Protein AF-0000000066239755 (afdb_homodimer)

Sequence (218 aa):
MAYRALMVLRMDPADAEHVAAAFAEHDTTELPLEIGVRRRVLFRFHDLYMHLIEADDDIMERLYQARSHPLFQEVNERVGQYLTPYAQDWEELKDSKAEVFYSWTAPDSMAYRALMVLRMDPADAEHVAAAFAEHDTTELPLEIGVRRRVLFRFHDLYMHLIEADDDIMERLYQARSHPLFQEVNERVGQYLTPYAQDWEELKDSKAEVFYSWTAPDS

Structure (mmCIF, N/CA/C/O backbone):
data_AF-0000000066239755-model_v1
#
loop_
_entity.id
_entity.type
_entity.pdbx_description
1 polymer 'Tetracenomycin F2 cyclase'
#
loop_
_atom_site.group_PDB
_atom_site.id
_atom_site.type_symbol
_atom_site.label_atom_id
_atom_site.label_alt_id
_atom_site.label_comp_id
_atom_site.label_asym_id
_atom_site.label_entity_id
_atom_site.label_seq_id
_atom_site.pdbx_PDB_ins_code
_atom_site.Cartn_x
_atom_site.Cartn_y
_atom_site.Cartn_z
_atom_site.occupancy
_atom_site.B_iso_or_equiv
_atom_site.auth_seq_id
_atom_site.auth_comp_id
_atom_site.auth_asym_id
_atom_site.auth_atom_id
_atom_site.pdbx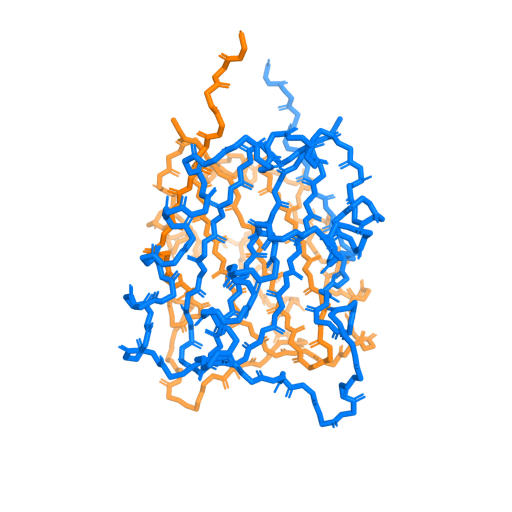_PDB_model_num
ATOM 1 N N . MET A 1 1 ? 14.453 5.805 -10.117 1 60.69 1 MET A N 1
ATOM 2 C CA . MET A 1 1 ? 13.375 5.91 -9.133 1 60.69 1 MET A CA 1
ATOM 3 C C . MET A 1 1 ? 12.602 4.605 -9.031 1 60.69 1 MET A C 1
ATOM 5 O O . MET A 1 1 ? 12.406 3.912 -10.031 1 60.69 1 MET A O 1
ATOM 9 N N . ALA A 1 2 ? 12.406 4.043 -7.766 1 85.44 2 ALA A N 1
ATOM 10 C CA . ALA A 1 2 ? 11.773 2.736 -7.578 1 85.44 2 ALA A CA 1
ATOM 11 C C . ALA A 1 2 ? 10.281 2.797 -7.891 1 85.44 2 ALA A C 1
ATOM 13 O O . ALA A 1 2 ? 9.633 3.811 -7.633 1 85.44 2 ALA A O 1
ATOM 14 N N . TYR A 1 3 ? 9.844 1.99 -8.734 1 95 3 TYR A N 1
ATOM 15 C CA . TYR A 1 3 ? 8.445 1.801 -9.094 1 95 3 TYR A CA 1
ATOM 16 C C . TYR A 1 3 ? 7.68 1.105 -7.977 1 95 3 TYR A C 1
ATOM 18 O O . TYR A 1 3 ? 8.195 0.179 -7.344 1 95 3 TYR A O 1
ATOM 26 N N . ARG A 1 4 ? 6.5 1.702 -7.762 1 96.81 4 ARG A N 1
ATOM 27 C CA . ARG A 1 4 ? 5.602 1.095 -6.789 1 96.81 4 ARG A CA 1
ATOM 28 C C . ARG A 1 4 ? 4.227 0.84 -7.395 1 96.81 4 ARG A C 1
ATOM 30 O O . ARG A 1 4 ? 3.643 1.73 -8.016 1 96.81 4 ARG A O 1
ATOM 37 N N . ALA A 1 5 ? 3.795 -0.382 -7.23 1 98 5 ALA A N 1
ATOM 38 C CA . ALA A 1 5 ? 2.424 -0.747 -7.582 1 98 5 ALA A CA 1
ATOM 39 C C . ALA A 1 5 ? 1.718 -1.415 -6.406 1 98 5 ALA A C 1
ATOM 41 O O . ALA A 1 5 ? 2.338 -2.16 -5.641 1 98 5 ALA A O 1
ATOM 42 N N . LEU A 1 6 ? 0.457 -1.099 -6.301 1 98.62 6 LEU A N 1
ATOM 43 C CA . LEU A 1 6 ? -0.361 -1.67 -5.238 1 98.62 6 LEU A CA 1
ATOM 44 C C . LEU A 1 6 ? -1.604 -2.342 -5.809 1 98.62 6 LEU A C 1
ATOM 46 O O . LEU A 1 6 ? -2.424 -1.691 -6.461 1 98.62 6 LEU A O 1
ATOM 50 N N . MET A 1 7 ? -1.671 -3.641 -5.609 1 98.06 7 MET A N 1
ATOM 51 C CA . MET A 1 7 ? -2.859 -4.398 -5.992 1 98.06 7 MET A CA 1
ATOM 52 C C . MET A 1 7 ? -3.799 -4.578 -4.805 1 98.06 7 MET A C 1
ATOM 54 O O . MET A 1 7 ? -3.354 -4.879 -3.695 1 98.06 7 MET A O 1
ATOM 58 N N . VAL A 1 8 ? -5.082 -4.387 -5.031 1 98.56 8 VAL A N 1
ATOM 59 C CA . VAL A 1 8 ? -6.043 -4.391 -3.932 1 98.56 8 VAL A CA 1
ATOM 60 C C . VAL A 1 8 ? -7.141 -5.414 -4.207 1 98.56 8 VAL A C 1
ATOM 62 O O . VAL A 1 8 ? -7.812 -5.352 -5.238 1 98.56 8 VAL A O 1
ATOM 65 N N . LEU A 1 9 ? -7.312 -6.395 -3.361 1 98.44 9 LEU A N 1
ATOM 66 C CA . LEU A 1 9 ? -8.375 -7.395 -3.377 1 98.44 9 LEU A CA 1
ATOM 67 C C . LEU A 1 9 ? -8.961 -7.586 -1.981 1 98.44 9 LEU A C 1
ATOM 69 O O . LEU A 1 9 ? -8.562 -6.898 -1.037 1 98.44 9 LEU A O 1
ATOM 73 N N . ARG A 1 10 ? -9.969 -8.438 -1.89 1 98.38 10 ARG A N 1
ATOM 74 C CA . ARG A 1 10 ? -10.523 -8.828 -0.599 1 98.38 10 ARG A CA 1
ATOM 75 C C . ARG A 1 10 ? -10 -10.195 -0.17 1 98.38 10 ARG A C 1
ATOM 77 O O . ARG A 1 10 ? -9.695 -11.039 -1.014 1 98.38 10 ARG A O 1
ATOM 84 N N . MET A 1 11 ? -9.945 -10.352 1.092 1 98.56 11 MET A N 1
ATOM 85 C CA . MET A 1 11 ? -9.484 -11.609 1.675 1 98.56 11 MET A CA 1
ATOM 86 C C . MET A 1 11 ? -10.055 -11.797 3.076 1 98.56 11 MET A C 1
ATOM 88 O O . MET A 1 11 ? -10.156 -10.844 3.846 1 98.56 11 MET A O 1
ATOM 92 N N . ASP A 1 12 ? -10.492 -13.039 3.379 1 97.88 12 ASP A N 1
ATOM 93 C CA . ASP A 1 12 ? -10.68 -13.383 4.785 1 97.88 12 ASP A CA 1
ATOM 94 C C . ASP A 1 12 ? -9.352 -13.32 5.547 1 97.88 12 ASP A C 1
ATOM 96 O O . ASP A 1 12 ? -8.391 -14 5.184 1 97.88 12 ASP A O 1
ATOM 100 N N . PRO A 1 13 ? -9.328 -12.484 6.559 1 96.56 13 PRO A N 1
ATOM 101 C CA . PRO A 1 13 ? -8.078 -12.352 7.309 1 96.56 13 PRO A CA 1
ATOM 102 C C . PRO A 1 13 ? -7.523 -13.695 7.777 1 96.56 13 PRO A C 1
ATOM 104 O O . PRO A 1 13 ? -6.309 -13.852 7.91 1 96.56 13 PRO A O 1
ATOM 107 N N . ALA A 1 14 ? -8.289 -14.672 7.945 1 97.06 14 ALA A N 1
ATOM 108 C CA . ALA A 1 14 ? -7.863 -15.984 8.406 1 97.06 14 ALA A CA 1
ATOM 109 C C . ALA A 1 14 ? -7.086 -16.719 7.324 1 97.06 14 ALA A C 1
ATOM 111 O O . ALA A 1 14 ? -6.41 -17.719 7.602 1 97.06 14 ALA A O 1
ATOM 112 N N . ASP A 1 15 ? -7.188 -16.234 6.117 1 97.94 15 ASP A N 1
ATOM 113 C CA . ASP A 1 15 ? -6.559 -16.938 4.992 1 97.94 15 ASP A CA 1
ATOM 114 C C . ASP A 1 15 ? -5.176 -16.359 4.703 1 97.94 15 ASP A C 1
ATOM 116 O O . ASP A 1 15 ? -4.48 -16.828 3.799 1 97.94 15 ASP A O 1
ATOM 120 N N . ALA A 1 16 ? -4.734 -15.375 5.516 1 98.19 16 ALA A N 1
ATOM 121 C CA . ALA A 1 16 ? -3.484 -14.672 5.242 1 98.19 16 ALA A CA 1
ATOM 122 C C . ALA A 1 16 ? -2.307 -15.641 5.203 1 98.19 16 ALA A C 1
ATOM 124 O O . ALA A 1 16 ? -1.41 -15.508 4.367 1 98.19 16 ALA A O 1
ATOM 125 N N . GLU A 1 17 ? -2.387 -16.594 6.047 1 97.5 17 GLU A N 1
ATOM 126 C CA . GLU A 1 17 ? -1.275 -17.531 6.125 1 97.5 17 GLU A CA 1
ATOM 127 C C . GLU A 1 17 ? -1.178 -18.375 4.855 1 97.5 17 GLU A C 1
ATOM 129 O O . GLU A 1 17 ? -0.08 -18.75 4.43 1 97.5 17 GLU A O 1
ATOM 134 N N . HIS A 1 18 ? -2.291 -18.734 4.297 1 97.56 18 HIS A N 1
ATOM 135 C CA . HIS A 1 18 ? -2.309 -19.5 3.061 1 97.56 18 HIS A CA 1
ATOM 136 C C . HIS A 1 18 ? -1.756 -18.688 1.896 1 97.56 18 HIS A C 1
ATOM 138 O O . HIS A 1 18 ? -0.974 -19.203 1.091 1 97.56 18 HIS A O 1
ATOM 144 N N . VAL A 1 19 ? -2.119 -17.453 1.849 1 98.06 19 VAL A N 1
ATOM 145 C CA . VAL A 1 19 ? -1.644 -16.562 0.796 1 98.06 19 VAL A CA 1
ATOM 146 C C . VAL A 1 19 ? -0.142 -16.328 0.95 1 98.06 19 VAL A C 1
ATOM 148 O O . VAL A 1 19 ? 0.61 -16.438 -0.022 1 98.06 19 VAL A O 1
ATOM 151 N N . ALA A 1 20 ? 0.296 -16.125 2.189 1 98.25 20 ALA A N 1
ATOM 152 C CA . ALA A 1 20 ? 1.715 -15.922 2.469 1 98.25 20 ALA A CA 1
ATOM 153 C C . ALA A 1 20 ? 2.539 -17.125 2.021 1 98.25 20 ALA A C 1
ATOM 155 O O . ALA A 1 20 ? 3.594 -16.969 1.403 1 98.25 20 ALA A O 1
ATOM 156 N N . ALA A 1 21 ? 2.021 -18.297 2.291 1 97.5 21 ALA A N 1
ATOM 157 C CA . ALA A 1 21 ? 2.729 -19.531 1.939 1 97.5 21 ALA A CA 1
ATOM 158 C C . ALA A 1 21 ? 2.859 -19.672 0.426 1 97.5 21 ALA A C 1
ATOM 160 O O . ALA A 1 21 ? 3.896 -20.109 -0.075 1 97.5 21 ALA A O 1
ATOM 161 N N . ALA A 1 22 ? 1.816 -19.297 -0.237 1 96.38 22 ALA A N 1
ATOM 162 C CA . ALA A 1 22 ? 1.832 -19.391 -1.694 1 96.38 22 ALA A CA 1
ATOM 163 C C . ALA A 1 22 ? 2.881 -18.453 -2.291 1 96.38 22 ALA A C 1
ATOM 165 O O . ALA A 1 22 ? 3.654 -18.859 -3.164 1 96.38 22 ALA A O 1
ATOM 166 N N . PHE A 1 23 ? 2.959 -17.25 -1.845 1 97.12 23 PHE A N 1
ATOM 167 C CA . PHE A 1 23 ? 3.932 -16.297 -2.367 1 97.12 23 PHE A CA 1
ATOM 168 C C . PHE A 1 23 ? 5.344 -16.672 -1.937 1 97.12 23 PHE A C 1
ATOM 170 O O . PHE A 1 23 ? 6.305 -16.453 -2.68 1 97.12 23 PHE A O 1
ATOM 177 N N . ALA A 1 24 ? 5.457 -17.188 -0.716 1 96.75 24 ALA A N 1
ATOM 178 C CA . ALA A 1 24 ? 6.773 -17.641 -0.261 1 96.75 24 ALA A CA 1
ATOM 179 C C . ALA A 1 24 ? 7.359 -18.672 -1.208 1 96.75 24 ALA A C 1
ATOM 181 O O . ALA A 1 24 ? 8.547 -18.625 -1.537 1 96.75 24 ALA A O 1
ATOM 182 N N . GLU A 1 25 ? 6.547 -19.578 -1.628 1 94.12 25 GLU A N 1
ATOM 183 C CA . GLU A 1 25 ? 6.992 -20.594 -2.584 1 94.12 25 GLU A CA 1
ATOM 184 C C . GLU A 1 25 ? 7.293 -19.969 -3.943 1 94.12 25 GLU A C 1
ATOM 186 O O . GLU A 1 25 ? 8.312 -20.281 -4.562 1 94.12 25 GLU A O 1
ATOM 191 N N . HIS A 1 26 ? 6.43 -19.125 -4.371 1 93.69 26 HIS A N 1
ATOM 192 C CA . HIS A 1 26 ? 6.613 -18.453 -5.648 1 93.69 26 HIS A CA 1
ATOM 193 C C . HIS A 1 26 ? 7.906 -17.641 -5.664 1 93.69 26 HIS A C 1
ATOM 195 O O . HIS A 1 26 ? 8.633 -17.641 -6.66 1 93.69 26 HIS A O 1
ATOM 201 N N . ASP A 1 27 ? 8.234 -16.969 -4.59 1 95.38 27 ASP A N 1
ATOM 202 C CA . ASP A 1 27 ? 9.359 -16.031 -4.527 1 95.38 27 ASP A CA 1
ATOM 203 C C . ASP A 1 27 ? 10.688 -16.797 -4.488 1 95.38 27 ASP A C 1
ATOM 205 O O . ASP A 1 27 ? 11.75 -16.188 -4.641 1 95.38 27 ASP A O 1
ATOM 209 N N . THR A 1 28 ? 10.633 -18.141 -4.352 1 93.69 28 THR A N 1
ATOM 210 C CA . THR A 1 28 ? 11.852 -18.938 -4.414 1 93.69 28 THR A CA 1
ATOM 211 C C . THR A 1 28 ? 12.195 -19.297 -5.859 1 93.69 28 THR A C 1
ATOM 213 O O . THR A 1 28 ? 13.305 -19.75 -6.145 1 93.69 28 THR A O 1
ATOM 216 N N . THR A 1 29 ? 11.227 -19.094 -6.719 1 92.06 29 THR A N 1
ATOM 217 C CA . THR A 1 29 ? 11.484 -19.359 -8.125 1 92.06 29 THR A CA 1
ATOM 218 C C . THR A 1 29 ? 12.242 -18.219 -8.773 1 92.06 29 THR A C 1
ATOM 220 O O . THR A 1 29 ? 12.508 -17.203 -8.133 1 92.06 29 THR A O 1
ATOM 223 N N . GLU A 1 30 ? 12.531 -18.391 -10.102 1 90.75 30 GLU A N 1
ATOM 224 C CA . GLU A 1 30 ? 13.273 -17.359 -10.836 1 90.75 30 GLU A CA 1
ATOM 225 C C . GLU A 1 30 ? 12.336 -16.281 -11.367 1 90.75 30 GLU A C 1
ATOM 227 O O . GLU A 1 30 ? 12.781 -15.219 -11.789 1 90.75 30 GLU A O 1
ATOM 232 N N . LEU A 1 31 ? 11.094 -16.469 -11.258 1 91.56 31 LEU A N 1
ATOM 233 C CA . LEU A 1 31 ? 10.109 -15.695 -12.008 1 91.56 31 LEU A CA 1
ATOM 234 C C . LEU A 1 31 ? 10.047 -14.266 -11.484 1 91.56 31 LEU A C 1
ATOM 236 O O . LEU A 1 31 ? 10.047 -13.312 -12.273 1 91.56 31 LEU A O 1
ATOM 240 N N . PRO A 1 32 ? 9.945 -14.023 -10.164 1 93.56 32 PRO A N 1
ATOM 241 C CA . PRO A 1 32 ? 9.867 -12.633 -9.695 1 93.56 32 PRO A CA 1
ATOM 242 C C . PRO A 1 32 ? 11.008 -11.773 -10.227 1 93.56 32 PRO A C 1
ATOM 244 O O . PRO A 1 32 ? 10.781 -10.648 -10.68 1 93.56 32 PRO A O 1
ATOM 247 N N . LEU A 1 33 ? 12.18 -12.32 -10.289 1 92.38 33 LEU A N 1
ATOM 248 C CA . LEU A 1 33 ? 13.328 -11.57 -10.781 1 92.38 33 LEU A CA 1
ATOM 249 C C . LEU A 1 33 ? 13.227 -11.359 -12.289 1 92.38 33 LEU A C 1
ATOM 251 O O . LEU A 1 33 ? 13.633 -10.312 -12.805 1 92.38 33 LEU A O 1
ATOM 255 N N . GLU A 1 34 ? 12.727 -12.375 -12.969 1 92.06 34 GLU A N 1
ATOM 256 C CA . GLU A 1 34 ? 12.539 -12.281 -14.414 1 92.06 34 GLU A CA 1
ATOM 257 C C . GLU A 1 34 ? 11.57 -11.164 -14.773 1 92.06 34 GLU A C 1
ATOM 259 O O . GLU A 1 34 ? 11.758 -10.461 -15.766 1 92.06 34 GLU A O 1
ATOM 264 N N . ILE A 1 35 ? 10.562 -11 -13.984 1 93.06 35 ILE A N 1
ATOM 265 C CA . ILE A 1 35 ? 9.562 -9.961 -14.203 1 93.06 35 ILE A CA 1
ATOM 266 C C . ILE A 1 35 ? 10.141 -8.594 -13.836 1 93.06 35 ILE A C 1
ATOM 268 O O . ILE A 1 35 ? 9.758 -7.578 -14.414 1 93.06 35 ILE A O 1
ATOM 272 N N . GLY A 1 36 ? 11.062 -8.578 -12.891 1 94.5 36 GLY A N 1
ATOM 273 C CA . GLY A 1 36 ? 11.703 -7.352 -12.453 1 94.5 36 GLY A CA 1
ATOM 274 C C . GLY A 1 36 ? 11.289 -6.922 -11.062 1 94.5 36 GLY A C 1
ATOM 275 O O . GLY A 1 36 ? 11.555 -5.789 -10.648 1 94.5 36 GLY A O 1
ATOM 276 N N . VAL A 1 37 ? 10.656 -7.812 -10.328 1 95.31 37 VAL A N 1
ATOM 277 C CA . VAL A 1 37 ? 10.234 -7.5 -8.969 1 95.31 37 VAL A CA 1
ATOM 278 C C . VAL A 1 37 ? 11.453 -7.484 -8.039 1 95.31 37 VAL A C 1
ATOM 280 O O . VAL A 1 37 ? 12.273 -8.398 -8.07 1 95.31 37 VAL A O 1
ATOM 283 N N . ARG A 1 38 ? 11.547 -6.402 -7.242 1 95.12 38 ARG A N 1
ATOM 284 C CA . ARG A 1 38 ? 12.656 -6.305 -6.297 1 95.12 38 ARG A CA 1
ATOM 285 C C . ARG A 1 38 ? 12.18 -6.531 -4.867 1 95.12 38 ARG A C 1
ATOM 287 O O . ARG A 1 38 ? 12.938 -7.016 -4.023 1 95.12 38 ARG A O 1
ATOM 294 N N . ARG A 1 39 ? 10.992 -6.176 -4.645 1 96 39 ARG A N 1
ATOM 295 C CA . ARG A 1 39 ? 10.43 -6.355 -3.309 1 96 39 ARG A CA 1
ATOM 296 C C . ARG A 1 39 ? 8.93 -6.594 -3.377 1 96 39 ARG A C 1
ATOM 298 O O . ARG A 1 39 ? 8.242 -6.02 -4.227 1 96 39 ARG A O 1
ATOM 305 N N . ARG A 1 40 ? 8.469 -7.488 -2.525 1 97.38 40 ARG A N 1
ATOM 306 C CA . ARG A 1 40 ? 7.047 -7.77 -2.328 1 97.38 40 ARG A CA 1
ATOM 307 C C . ARG A 1 40 ? 6.66 -7.633 -0.859 1 97.38 40 ARG A C 1
ATOM 309 O O . ARG A 1 40 ? 7.324 -8.188 0.018 1 97.38 40 ARG A O 1
ATOM 316 N N . VAL A 1 41 ? 5.648 -6.793 -0.571 1 98 41 VAL A N 1
ATOM 317 C CA . VAL A 1 41 ? 5.07 -6.711 0.766 1 98 41 VAL A CA 1
ATOM 318 C C . VAL A 1 41 ? 3.562 -6.941 0.69 1 98 41 VAL A C 1
ATOM 320 O O . VAL A 1 41 ? 2.869 -6.301 -0.107 1 98 41 VAL A O 1
ATOM 323 N N . LEU A 1 42 ? 3.092 -7.883 1.51 1 98.69 42 LEU A N 1
ATOM 324 C CA . LEU A 1 42 ? 1.661 -8.148 1.595 1 98.69 42 LEU A CA 1
ATOM 325 C C . LEU A 1 42 ? 1.073 -7.57 2.877 1 98.69 42 LEU A C 1
ATOM 327 O O . LEU A 1 42 ? 1.619 -7.777 3.963 1 98.69 42 LEU A O 1
ATOM 331 N N . PHE A 1 43 ? -0.062 -6.844 2.688 1 98.75 43 PHE A N 1
ATOM 332 C CA . PHE A 1 43 ? -0.782 -6.242 3.803 1 98.75 43 PHE A CA 1
ATOM 333 C C . PHE A 1 43 ? -2.166 -6.859 3.951 1 98.75 43 PHE A C 1
ATOM 335 O O . PHE A 1 43 ? -2.805 -7.215 2.957 1 98.75 43 PHE A O 1
ATOM 342 N N . ARG A 1 44 ? -2.586 -6.969 5.164 1 98.56 44 ARG A N 1
ATOM 343 C CA . ARG A 1 44 ? -3.988 -7.254 5.461 1 98.56 44 ARG A CA 1
ATOM 344 C C . ARG A 1 44 ? -4.598 -6.152 6.32 1 98.56 44 ARG A C 1
ATOM 346 O O . ARG A 1 44 ? -3.924 -5.582 7.18 1 98.56 44 ARG A O 1
ATOM 353 N N . PHE A 1 45 ? -5.848 -5.879 6.082 1 98.5 45 PHE A N 1
ATOM 354 C CA . PHE A 1 45 ? -6.605 -4.863 6.801 1 98.5 45 PHE A CA 1
ATOM 355 C C . PHE A 1 45 ? -8.094 -5.172 6.762 1 98.5 45 PHE A C 1
ATOM 357 O O . PHE A 1 45 ? -8.742 -5 5.727 1 98.5 45 PHE A O 1
ATOM 364 N N . HIS A 1 46 ? -8.648 -5.664 7.855 1 97.31 46 HIS A N 1
ATOM 365 C CA . HIS A 1 46 ? -10.023 -6.148 7.875 1 97.31 46 HIS A CA 1
ATOM 366 C C . HIS A 1 46 ? -10.273 -7.141 6.746 1 97.31 46 HIS A C 1
ATOM 368 O O . HIS A 1 46 ? -9.648 -8.203 6.695 1 97.31 46 HIS A O 1
ATOM 374 N N . ASP A 1 47 ? -11.047 -6.77 5.711 1 97.81 47 ASP A N 1
ATOM 375 C CA . ASP A 1 47 ? -11.336 -7.711 4.633 1 97.81 47 ASP A CA 1
ATOM 376 C C . ASP A 1 47 ? -10.508 -7.398 3.391 1 97.81 47 ASP A C 1
ATOM 378 O O . ASP A 1 47 ? -10.797 -7.898 2.303 1 97.81 47 ASP A O 1
ATOM 382 N N . LEU A 1 48 ? -9.5 -6.574 3.633 1 98.5 48 LEU A N 1
ATOM 383 C CA . LEU A 1 48 ? -8.727 -6.145 2.475 1 98.5 48 LEU A CA 1
ATOM 384 C C . LEU A 1 48 ? -7.387 -6.879 2.416 1 98.5 48 LEU A C 1
ATOM 386 O O . LEU A 1 48 ? -6.766 -7.125 3.451 1 98.5 48 LEU A O 1
ATOM 390 N N . TYR A 1 49 ? -7.016 -7.172 1.244 1 98.62 49 TYR A N 1
ATOM 391 C CA . TYR A 1 49 ? -5.695 -7.656 0.859 1 98.62 49 TYR A CA 1
ATOM 392 C C . TYR A 1 49 ? -4.992 -6.66 -0.052 1 98.62 49 TYR A C 1
ATOM 394 O O . TYR A 1 49 ? -5.551 -6.234 -1.065 1 98.62 49 TYR A O 1
ATOM 402 N N . MET A 1 50 ? -3.762 -6.301 0.313 1 98.81 50 MET A N 1
ATOM 403 C CA . MET A 1 50 ? -2.986 -5.383 -0.519 1 98.81 50 MET A CA 1
ATOM 404 C C . MET A 1 50 ? -1.589 -5.934 -0.779 1 98.81 50 MET A C 1
ATOM 406 O O . MET A 1 50 ? -0.897 -6.352 0.152 1 98.81 50 MET A O 1
ATOM 410 N N . HIS A 1 51 ? -1.212 -5.98 -2.023 1 98.56 51 HIS A N 1
ATOM 411 C CA . HIS A 1 51 ? 0.082 -6.457 -2.5 1 98.56 51 HIS A CA 1
ATOM 412 C C . HIS A 1 51 ? 0.915 -5.316 -3.07 1 98.56 51 HIS A C 1
ATOM 414 O O . HIS A 1 51 ? 0.68 -4.875 -4.199 1 98.56 51 HIS A O 1
ATOM 420 N N . LEU A 1 52 ? 1.901 -4.891 -2.303 1 98.44 52 LEU A N 1
ATOM 421 C CA . LEU A 1 52 ? 2.84 -3.871 -2.76 1 98.44 52 LEU A CA 1
ATOM 422 C C . LEU A 1 52 ? 3.982 -4.5 -3.551 1 98.44 52 LEU A C 1
ATOM 424 O O . LEU A 1 52 ? 4.691 -5.371 -3.041 1 98.44 52 LEU A O 1
ATOM 428 N N . ILE A 1 53 ? 4.105 -4.086 -4.723 1 97.31 53 ILE A N 1
ATOM 429 C CA . ILE A 1 53 ? 5.176 -4.531 -5.609 1 97.31 53 ILE A CA 1
ATOM 430 C C . ILE A 1 53 ? 6.137 -3.379 -5.879 1 97.31 53 ILE A C 1
ATOM 432 O O . ILE A 1 53 ? 5.723 -2.312 -6.34 1 97.31 53 ILE A O 1
ATOM 436 N N . GLU A 1 54 ? 7.387 -3.566 -5.578 1 96.69 54 GLU A N 1
ATOM 437 C CA . GLU A 1 54 ? 8.422 -2.572 -5.859 1 96.69 54 GLU A CA 1
ATOM 438 C C . GLU A 1 54 ? 9.406 -3.082 -6.906 1 96.69 54 GLU A C 1
ATOM 440 O O . GLU A 1 54 ? 9.781 -4.254 -6.891 1 96.69 54 GLU A O 1
ATOM 445 N N . ALA A 1 55 ? 9.75 -2.23 -7.789 1 96.69 55 ALA A N 1
ATOM 446 C CA . ALA A 1 55 ? 10.672 -2.523 -8.883 1 96.69 55 ALA A CA 1
ATOM 447 C C . ALA A 1 55 ? 11.469 -1.283 -9.273 1 96.69 55 ALA A C 1
ATOM 449 O O . ALA A 1 55 ? 11.227 -0.191 -8.75 1 96.69 55 ALA A O 1
ATOM 450 N N . ASP A 1 56 ? 12.492 -1.475 -10.148 1 94.31 56 ASP A N 1
ATOM 451 C CA . ASP A 1 56 ? 13.305 -0.346 -10.602 1 94.31 56 ASP A CA 1
ATOM 452 C C . ASP A 1 56 ? 12.547 0.495 -11.625 1 94.31 56 ASP A C 1
ATOM 454 O O . ASP A 1 56 ? 12.766 1.705 -11.727 1 94.31 56 ASP A O 1
ATOM 458 N N . ASP A 1 57 ? 11.703 -0.169 -12.414 1 94.56 57 ASP A N 1
ATOM 459 C CA . ASP A 1 57 ? 10.898 0.493 -13.438 1 94.56 57 ASP A CA 1
ATOM 460 C C . ASP A 1 57 ? 9.484 -0.073 -13.477 1 94.56 57 ASP A C 1
ATOM 462 O O . ASP A 1 57 ? 9.102 -0.872 -12.617 1 94.56 57 ASP A O 1
ATOM 466 N N . ASP A 1 58 ? 8.68 0.51 -14.297 1 95.38 58 ASP A N 1
ATOM 467 C CA . ASP A 1 58 ? 7.316 0.026 -14.469 1 95.38 58 ASP A CA 1
ATOM 468 C C . ASP A 1 58 ? 7.305 -1.374 -15.078 1 95.38 58 ASP A C 1
ATOM 470 O O . ASP A 1 58 ? 7.59 -1.542 -16.266 1 95.38 58 ASP A O 1
ATOM 474 N N . ILE A 1 59 ? 6.926 -2.348 -14.297 1 94.5 59 ILE A N 1
ATOM 475 C CA . ILE A 1 59 ? 6.988 -3.729 -14.758 1 94.5 59 ILE A CA 1
ATOM 476 C C . ILE A 1 59 ? 5.578 -4.27 -14.977 1 94.5 59 ILE A C 1
ATOM 478 O O . ILE A 1 59 ? 5.383 -5.477 -15.125 1 94.5 59 ILE A O 1
ATOM 482 N N . MET A 1 60 ? 4.594 -3.465 -14.922 1 93.56 60 MET A N 1
ATOM 483 C CA . MET A 1 60 ? 3.215 -3.943 -14.883 1 93.56 60 MET A CA 1
ATOM 484 C C . MET A 1 60 ? 2.861 -4.688 -16.172 1 93.56 60 MET A C 1
ATOM 486 O O . MET A 1 60 ? 2.158 -5.699 -16.125 1 93.56 60 MET A O 1
ATOM 490 N N . GLU A 1 61 ? 3.387 -4.168 -17.266 1 91.38 61 GLU A N 1
ATOM 491 C CA . GLU A 1 61 ? 3.117 -4.863 -18.516 1 91.38 61 GLU A CA 1
ATOM 492 C C . GLU A 1 61 ? 3.736 -6.258 -18.531 1 91.38 61 GLU A C 1
ATOM 494 O O . GLU A 1 61 ? 3.115 -7.215 -18.984 1 91.38 61 GLU A O 1
ATOM 499 N N . ARG A 1 62 ? 4.934 -6.422 -18.078 1 92.06 62 ARG A N 1
ATOM 500 C CA . ARG A 1 62 ? 5.59 -7.719 -17.953 1 92.06 62 ARG A CA 1
ATOM 501 C C . ARG A 1 62 ? 4.832 -8.633 -17 1 92.06 62 ARG A C 1
ATOM 503 O O . ARG A 1 62 ? 4.684 -9.828 -17.266 1 92.06 62 ARG A O 1
ATOM 510 N N . LEU A 1 63 ? 4.379 -8.039 -15.93 1 91.69 63 LEU A N 1
ATOM 511 C CA . LEU A 1 63 ? 3.596 -8.797 -14.961 1 91.69 63 LEU A CA 1
ATOM 512 C C . LEU A 1 63 ? 2.32 -9.344 -15.594 1 91.69 63 LEU A C 1
ATOM 514 O O . LEU A 1 63 ? 2 -10.523 -15.438 1 91.69 63 LEU A O 1
ATOM 518 N N . TYR A 1 64 ? 1.644 -8.531 -16.359 1 90.38 64 TYR A N 1
ATOM 519 C CA . TYR A 1 64 ? 0.392 -8.938 -17 1 90.38 64 TYR A CA 1
ATOM 520 C C . TYR A 1 64 ? 0.639 -9.992 -18.078 1 90.38 64 TYR A C 1
ATOM 522 O O . TYR A 1 64 ? -0.167 -10.906 -18.25 1 90.38 64 TYR A O 1
ATOM 530 N N . GLN A 1 65 ? 1.778 -9.922 -18.719 1 86.88 65 GLN A N 1
ATOM 531 C CA . GLN A 1 65 ? 2.127 -10.875 -19.766 1 86.88 65 GLN A CA 1
ATOM 532 C C . GLN A 1 65 ? 2.543 -12.219 -19.172 1 86.88 65 GLN A C 1
ATOM 534 O O . GLN A 1 65 ? 2.326 -13.266 -19.766 1 86.88 65 GLN A O 1
ATOM 539 N N . ALA A 1 66 ? 3.045 -12.133 -18.078 1 85.69 66 ALA A N 1
ATOM 540 C CA . ALA A 1 66 ? 3.51 -13.344 -17.406 1 85.69 66 ALA A CA 1
ATOM 541 C C . ALA A 1 66 ? 2.336 -14.211 -16.969 1 85.69 66 ALA A C 1
ATOM 543 O O . ALA A 1 66 ? 2.523 -15.367 -16.562 1 85.69 66 ALA A O 1
ATOM 544 N N . ARG A 1 67 ? 1.165 -13.797 -17.094 1 84 67 ARG A N 1
ATOM 545 C CA . ARG A 1 67 ? -0.039 -14.492 -16.672 1 84 67 ARG A CA 1
ATOM 546 C C . ARG A 1 67 ? -0.178 -15.836 -17.375 1 84 67 ARG A C 1
ATOM 548 O O . ARG A 1 67 ? -0.848 -16.734 -16.859 1 84 67 ARG A O 1
ATOM 555 N N . SER A 1 68 ? 0.475 -15.844 -18.484 1 83.94 68 SER A N 1
ATOM 556 C CA . SER A 1 68 ? 0.381 -17.094 -19.234 1 83.94 68 SER A CA 1
ATOM 557 C C . SER A 1 68 ? 1.489 -18.062 -18.844 1 83.94 68 SER A C 1
ATOM 559 O O . SER A 1 68 ? 1.448 -19.234 -19.203 1 83.94 68 SER A O 1
ATOM 561 N N . HIS A 1 69 ? 2.484 -17.656 -18.141 1 85.88 69 HIS A N 1
ATOM 562 C CA . HIS A 1 69 ? 3.574 -18.516 -17.672 1 85.88 69 HIS A CA 1
ATOM 563 C C . HIS A 1 69 ? 3.082 -19.531 -16.672 1 85.88 69 HIS A C 1
ATOM 565 O O . HIS A 1 69 ? 2.301 -19.203 -15.766 1 85.88 69 HIS A O 1
ATOM 571 N N . PRO A 1 70 ? 3.561 -20.75 -16.719 1 86.38 70 PRO A N 1
ATOM 572 C CA . PRO A 1 70 ? 3.078 -21.828 -15.836 1 86.38 70 PRO A CA 1
ATOM 573 C C . PRO A 1 70 ? 3.283 -21.5 -14.352 1 86.38 70 PRO A C 1
ATOM 575 O O . PRO A 1 70 ? 2.385 -21.734 -13.539 1 86.38 70 PRO A O 1
ATOM 578 N N . LEU A 1 71 ? 4.457 -20.984 -14.055 1 83.38 71 LEU A N 1
ATOM 579 C CA . LEU A 1 71 ? 4.746 -20.672 -12.664 1 83.38 71 LEU A CA 1
ATOM 580 C C . LEU A 1 71 ? 3.816 -19.578 -12.148 1 83.38 71 LEU A C 1
ATOM 582 O O . LEU A 1 71 ? 3.41 -19.578 -10.984 1 83.38 71 LEU A O 1
ATOM 586 N N . PHE A 1 72 ? 3.502 -18.672 -12.984 1 86.06 72 PHE A N 1
ATOM 587 C CA . PHE A 1 72 ? 2.555 -17.625 -12.633 1 86.06 72 PHE A CA 1
ATOM 588 C C . PHE A 1 72 ? 1.154 -18.203 -12.445 1 86.06 72 PHE A C 1
ATOM 590 O O . PHE A 1 72 ? 0.45 -17.828 -11.5 1 86.06 72 PHE A O 1
ATOM 597 N N . GLN A 1 73 ? 0.774 -19.078 -13.281 1 88.56 73 GLN A N 1
ATOM 598 C CA . GLN A 1 73 ? -0.546 -19.688 -13.18 1 88.56 73 GLN A CA 1
ATOM 599 C C . GLN A 1 73 ? -0.694 -20.453 -11.867 1 88.56 73 GLN A C 1
ATOM 601 O O . GLN A 1 73 ? -1.769 -20.469 -11.266 1 88.56 73 GLN A O 1
ATOM 606 N N . GLU A 1 74 ? 0.363 -21.047 -11.531 1 88.94 74 GLU A N 1
ATOM 607 C CA . GLU A 1 74 ? 0.33 -21.828 -10.297 1 88.94 74 GLU A CA 1
ATOM 608 C C . GLU A 1 74 ? 0.066 -20.938 -9.086 1 88.94 74 GLU A C 1
ATOM 610 O O . GLU A 1 74 ? -0.819 -21.219 -8.281 1 88.94 74 GLU A O 1
ATOM 615 N N . VAL A 1 75 ? 0.832 -19.859 -8.961 1 89.75 75 VAL A N 1
ATOM 616 C CA . VAL A 1 75 ? 0.664 -18.984 -7.805 1 89.75 75 VAL A CA 1
ATOM 617 C C . VAL A 1 75 ? -0.688 -18.266 -7.883 1 89.75 75 VAL A C 1
ATOM 619 O O . VAL A 1 75 ? -1.376 -18.125 -6.871 1 89.75 75 VAL A O 1
ATOM 622 N N . ASN A 1 76 ? -1.052 -17.859 -9.031 1 89 76 ASN A N 1
ATOM 623 C CA . ASN A 1 76 ? -2.34 -17.203 -9.234 1 89 76 ASN A CA 1
ATOM 624 C C . ASN A 1 76 ? -3.498 -18.109 -8.797 1 89 76 ASN A C 1
ATOM 626 O O . ASN A 1 76 ? -4.434 -17.641 -8.141 1 89 76 ASN A O 1
ATOM 630 N N . GLU A 1 77 ? -3.406 -19.375 -9.219 1 90.25 77 GLU A N 1
ATOM 631 C CA . GLU A 1 77 ? -4.438 -20.328 -8.828 1 90.25 77 GLU A CA 1
ATOM 632 C C . GLU A 1 77 ? -4.461 -20.547 -7.316 1 90.25 77 GLU A C 1
ATOM 634 O O . GLU A 1 77 ? -5.531 -20.578 -6.707 1 90.25 77 GLU A O 1
ATOM 639 N N . ARG A 1 78 ? -3.35 -20.672 -6.742 1 92.31 78 ARG A N 1
ATOM 640 C CA . ARG A 1 78 ? -3.25 -20.938 -5.309 1 92.31 78 ARG A CA 1
ATOM 641 C C . ARG A 1 78 ? -3.762 -19.75 -4.5 1 92.31 78 ARG A C 1
ATOM 643 O O . ARG A 1 78 ? -4.547 -19.922 -3.564 1 92.31 78 ARG A O 1
ATOM 650 N N . VAL A 1 79 ? -3.336 -18.562 -4.848 1 93.5 79 VAL A N 1
ATOM 651 C CA . VAL A 1 79 ? -3.734 -17.391 -4.09 1 93.5 79 VAL A CA 1
ATOM 652 C C . VAL A 1 79 ? -5.168 -17 -4.449 1 93.5 79 VAL A C 1
ATOM 654 O O . VAL A 1 79 ? -5.902 -16.484 -3.611 1 93.5 79 VAL A O 1
ATOM 657 N N . GLY A 1 80 ? -5.562 -17.281 -5.656 1 93.94 80 GLY A N 1
ATOM 658 C CA . GLY A 1 80 ? -6.855 -16.875 -6.176 1 93.94 80 GLY A CA 1
ATOM 659 C C . GLY A 1 80 ? -8.023 -17.469 -5.414 1 93.94 80 GLY A C 1
ATOM 660 O O . GLY A 1 80 ? -9.109 -16.891 -5.379 1 93.94 80 GLY A O 1
ATOM 661 N N . GLN A 1 81 ? -7.773 -18.625 -4.789 1 95.38 81 GLN A N 1
ATOM 662 C CA . GLN A 1 81 ? -8.844 -19.281 -4.051 1 95.38 81 GLN A CA 1
ATOM 663 C C . GLN A 1 81 ? -9.211 -18.5 -2.793 1 95.38 81 GLN A C 1
ATOM 665 O O . GLN A 1 81 ? -10.305 -18.672 -2.244 1 95.38 81 GLN A O 1
ATOM 670 N N . TYR A 1 82 ? -8.32 -17.625 -2.436 1 97.56 82 TYR A N 1
ATOM 671 C CA . TYR A 1 82 ? -8.508 -16.938 -1.163 1 97.56 82 TYR A CA 1
ATOM 672 C C . TYR A 1 82 ? -8.836 -15.461 -1.382 1 97.56 82 TYR A C 1
ATOM 674 O O . TYR A 1 82 ? -9.094 -14.727 -0.425 1 97.56 82 TYR A O 1
ATOM 682 N N . LEU A 1 83 ? -8.766 -15.039 -2.635 1 97.31 83 LEU A N 1
ATOM 683 C CA . LEU A 1 83 ? -8.922 -13.617 -2.941 1 97.31 83 LEU A CA 1
ATOM 684 C C . LEU A 1 83 ? -10.172 -13.383 -3.789 1 97.31 83 LEU A C 1
ATOM 686 O O . LEU A 1 83 ? -10.484 -14.18 -4.676 1 97.31 83 LEU A O 1
ATOM 690 N N . THR A 1 84 ? -10.875 -12.305 -3.473 1 97 84 THR A N 1
ATOM 691 C CA . THR A 1 84 ? -12 -11.867 -4.293 1 97 84 THR A CA 1
ATOM 692 C C . THR A 1 84 ? -11.844 -10.398 -4.688 1 97 84 THR A C 1
ATOM 694 O O . THR A 1 84 ? -11.242 -9.617 -3.953 1 97 84 THR A O 1
ATOM 697 N N . PRO A 1 85 ? -12.312 -10.062 -5.859 1 96.94 85 PRO A N 1
ATOM 698 C CA . PRO A 1 85 ? -12.188 -8.664 -6.293 1 96.94 85 PRO A CA 1
ATOM 699 C C . PRO A 1 85 ? -12.812 -7.684 -5.301 1 96.94 85 PRO A C 1
ATOM 701 O O . PRO A 1 85 ? -13.82 -8 -4.668 1 96.94 85 PRO A O 1
ATOM 704 N N . TYR A 1 86 ? -12.172 -6.551 -5.152 1 97.62 86 TYR A N 1
ATOM 705 C CA . TYR A 1 86 ? -12.734 -5.477 -4.34 1 97.62 86 TYR A CA 1
ATOM 706 C C . TYR A 1 86 ? -14 -4.914 -4.984 1 97.62 86 TYR A C 1
ATOM 708 O O . TYR A 1 86 ? -15.016 -4.734 -4.309 1 97.62 86 TYR A O 1
ATOM 716 N N . ALA A 1 87 ? -13.859 -4.609 -6.328 1 94 87 ALA A N 1
ATOM 717 C CA . ALA A 1 87 ? -14.953 -3.957 -7.043 1 94 87 ALA A CA 1
ATOM 718 C C . ALA A 1 87 ? -15.852 -4.984 -7.719 1 94 87 ALA A C 1
ATOM 720 O O . ALA A 1 87 ? -15.375 -6.004 -8.219 1 94 87 ALA A O 1
ATOM 721 N N . GLN A 1 88 ? -17.109 -4.652 -7.898 1 92.38 88 GLN A N 1
ATOM 722 C CA . GLN A 1 88 ? -18.078 -5.539 -8.523 1 92.38 88 GLN A CA 1
ATOM 723 C C . GLN A 1 88 ? -17.859 -5.625 -10.031 1 92.38 88 GLN A C 1
ATOM 725 O O . GLN A 1 88 ? -18.141 -6.66 -10.641 1 92.38 88 GLN A O 1
ATOM 730 N N . ASP A 1 89 ? -17.312 -4.578 -10.516 1 92.88 89 ASP A N 1
ATOM 731 C CA . ASP A 1 89 ? -17.172 -4.523 -11.969 1 92.88 89 ASP A CA 1
ATOM 732 C C . ASP A 1 89 ? -15.789 -5.004 -12.398 1 92.88 89 ASP A C 1
ATOM 734 O O . ASP A 1 89 ? -15.352 -4.727 -13.516 1 92.88 89 ASP A O 1
ATOM 738 N N . TRP A 1 90 ? -15.148 -5.656 -11.555 1 94.12 90 TRP A N 1
ATOM 739 C CA . TRP A 1 90 ? -13.836 -6.223 -11.844 1 94.12 90 TRP A CA 1
ATOM 740 C C . TRP A 1 90 ? -13.914 -7.227 -12.992 1 94.12 90 TRP A C 1
ATOM 742 O O . TRP A 1 90 ? -14.812 -8.078 -13.016 1 94.12 90 TRP A O 1
ATOM 752 N N . GLU A 1 91 ? -12.93 -7.18 -13.961 1 93.31 91 GLU A N 1
ATOM 753 C CA . GLU A 1 91 ? -12.93 -8.086 -15.109 1 93.31 91 GLU A CA 1
ATOM 754 C C . GLU A 1 91 ? -11.594 -8.82 -15.234 1 93.31 91 GLU A C 1
ATOM 756 O O . GLU A 1 91 ? -11.555 -9.961 -15.703 1 93.31 91 GLU A O 1
ATOM 761 N N . GLU A 1 92 ? -10.562 -8.117 -14.867 1 91.44 92 GLU A N 1
ATOM 762 C CA . GLU A 1 92 ? -9.234 -8.695 -15.016 1 91.44 92 GLU A CA 1
ATOM 763 C C . GLU A 1 92 ? -8.281 -8.18 -13.945 1 91.44 92 GLU A C 1
ATOM 765 O O . GLU A 1 92 ? -8.617 -7.25 -13.203 1 91.44 92 GLU A O 1
ATOM 770 N N . LEU A 1 93 ? -7.035 -8.789 -13.938 1 88.44 93 LEU A N 1
ATOM 771 C CA . LEU A 1 93 ? -6.031 -8.5 -12.914 1 88.44 93 LEU A CA 1
ATOM 772 C C . LEU A 1 93 ? -5.707 -7.016 -12.867 1 88.44 93 LEU A C 1
ATOM 774 O O . LEU A 1 93 ? -5.551 -6.445 -11.781 1 88.44 93 LEU A O 1
ATOM 778 N N . LYS A 1 94 ? -5.688 -6.355 -14 1 92.81 94 LYS A N 1
ATOM 779 C CA . LYS A 1 94 ? -5.328 -4.945 -14.094 1 92.81 94 LYS A CA 1
ATOM 780 C C . LYS A 1 94 ? -6.328 -4.07 -13.344 1 92.81 94 LYS A C 1
ATOM 782 O O . LYS A 1 94 ? -6 -2.955 -12.93 1 92.81 94 LYS A O 1
ATOM 787 N N . ASP A 1 95 ? -7.562 -4.578 -13.102 1 96 95 ASP A N 1
ATOM 788 C CA . ASP A 1 95 ? -8.617 -3.832 -12.422 1 96 95 ASP A CA 1
ATOM 789 C C . ASP A 1 95 ? -8.383 -3.805 -10.914 1 96 95 ASP A C 1
ATOM 791 O O . ASP A 1 95 ? -9.133 -3.158 -10.18 1 96 95 ASP A O 1
ATOM 795 N N . SER A 1 96 ? -7.359 -4.449 -10.461 1 96.69 96 SER A N 1
ATOM 796 C CA . SER A 1 96 ? -7.062 -4.5 -9.031 1 96.69 96 SER A CA 1
ATOM 797 C C . SER A 1 96 ? -5.945 -3.529 -8.672 1 96.69 96 SER A C 1
ATOM 799 O O . SER A 1 96 ? -5.566 -3.426 -7.5 1 96.69 96 SER A O 1
ATOM 801 N N . LYS A 1 97 ? -5.465 -2.822 -9.633 1 97.81 97 LYS A N 1
ATOM 802 C CA . LYS A 1 97 ? -4.316 -1.946 -9.406 1 97.81 97 LYS A CA 1
ATOM 803 C C . LYS A 1 97 ? -4.766 -0.566 -8.93 1 97.81 97 LYS A C 1
ATOM 805 O O . LYS A 1 97 ? -5.555 0.101 -9.602 1 97.81 97 LYS A O 1
ATOM 810 N N . ALA A 1 98 ? -4.242 -0.169 -7.816 1 98.25 98 ALA A N 1
ATOM 811 C CA . ALA A 1 98 ? -4.484 1.187 -7.328 1 98.25 98 ALA A CA 1
ATOM 812 C C . ALA A 1 98 ? -3.688 2.209 -8.133 1 98.25 98 ALA A C 1
ATOM 814 O O . ALA A 1 98 ? -2.676 1.872 -8.75 1 98.25 98 ALA A O 1
ATOM 815 N N . GLU A 1 99 ? -4.18 3.424 -8.133 1 97.88 99 GLU A N 1
ATOM 816 C CA . GLU A 1 99 ? -3.523 4.508 -8.859 1 97.88 99 GLU A CA 1
ATOM 817 C C . GLU A 1 99 ? -2.729 5.406 -7.91 1 97.88 99 GLU A C 1
ATOM 819 O O . GLU A 1 99 ? -3.248 5.848 -6.883 1 97.88 99 GLU A O 1
ATOM 824 N N . VAL A 1 100 ? -1.479 5.672 -8.305 1 98 100 VAL A N 1
ATOM 825 C CA . VAL A 1 100 ? -0.673 6.633 -7.559 1 98 100 VAL A CA 1
ATOM 826 C C . VAL A 1 100 ? -1.089 8.055 -7.93 1 98 100 VAL A C 1
ATOM 828 O O . VAL A 1 100 ? -1.127 8.406 -9.109 1 98 100 VAL A O 1
ATOM 831 N N . PHE A 1 101 ? -1.384 8.883 -6.848 1 98.38 101 PHE A N 1
ATOM 832 C CA . PHE A 1 101 ? -1.776 10.242 -7.203 1 98.38 101 PHE A CA 1
ATOM 833 C C . PHE A 1 101 ? -0.867 11.258 -6.523 1 98.38 101 PHE A C 1
ATOM 835 O O . PHE A 1 101 ? -0.975 12.461 -6.777 1 98.38 101 PHE A O 1
ATOM 842 N N . TYR A 1 102 ? 0.049 10.805 -5.738 1 98.12 102 TYR A N 1
ATOM 843 C CA . TYR A 1 102 ? 1.066 11.656 -5.137 1 98.12 102 TYR A CA 1
ATOM 844 C C . TYR A 1 102 ? 2.242 10.828 -4.629 1 98.12 102 TYR A C 1
ATOM 846 O O . TYR A 1 102 ? 2.053 9.742 -4.078 1 98.12 102 TYR A O 1
ATOM 854 N N . SER A 1 103 ? 3.412 11.336 -4.84 1 97.44 103 SER A N 1
ATOM 855 C CA . SER A 1 103 ? 4.609 10.703 -4.297 1 97.44 103 SER A CA 1
ATOM 856 C C . SER A 1 103 ? 5.641 11.742 -3.869 1 97.44 103 SER A C 1
ATOM 858 O O . SER A 1 103 ? 5.773 12.789 -4.504 1 97.44 103 SER A O 1
ATOM 860 N N . TRP A 1 104 ? 6.297 11.445 -2.863 1 96.88 104 TRP A N 1
ATOM 861 C CA . TRP A 1 104 ? 7.344 12.305 -2.324 1 96.88 104 TRP A CA 1
ATOM 862 C C . TRP A 1 104 ? 8.508 11.469 -1.789 1 96.88 104 TRP A C 1
ATOM 864 O O . TRP A 1 104 ? 8.297 10.438 -1.15 1 96.88 104 TRP A O 1
ATOM 874 N N . THR A 1 105 ? 9.703 11.875 -2.1 1 94.69 105 THR A N 1
ATOM 875 C CA . THR A 1 105 ? 10.914 11.273 -1.561 1 94.69 105 THR A CA 1
ATOM 876 C C . THR A 1 105 ? 11.789 12.32 -0.881 1 94.69 105 THR A C 1
ATOM 878 O O . THR A 1 105 ? 12.016 13.398 -1.436 1 94.69 105 THR A O 1
ATOM 881 N N . ALA A 1 106 ? 12.156 11.961 0.289 1 93.38 106 ALA A N 1
ATOM 882 C CA . ALA A 1 106 ? 13.055 12.844 1.02 1 93.38 106 ALA A CA 1
ATOM 883 C C . ALA A 1 106 ? 14.359 13.055 0.254 1 93.38 106 ALA A C 1
ATOM 885 O O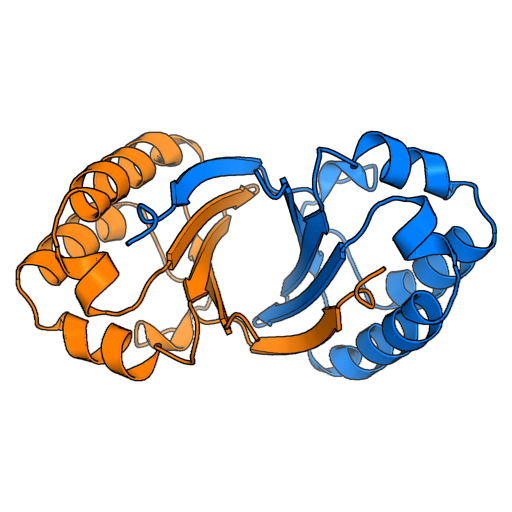 . ALA A 1 106 ? 14.891 12.125 -0.346 1 93.38 106 ALA A O 1
ATOM 886 N N . PRO A 1 107 ? 14.805 14.312 0.265 1 88.31 107 PRO A N 1
ATOM 887 C CA . PRO A 1 107 ? 16.109 14.547 -0.358 1 88.31 107 PRO A CA 1
ATOM 888 C C . PRO A 1 107 ? 17.234 13.781 0.337 1 88.31 107 PRO A C 1
ATOM 890 O O . PRO A 1 107 ? 17.156 13.531 1.542 1 88.31 107 PRO A O 1
ATOM 893 N N . ASP A 1 108 ? 18.109 13.188 -0.51 1 77.38 108 ASP A N 1
ATOM 894 C CA . ASP A 1 108 ? 19.266 12.477 0.038 1 77.38 108 ASP A CA 1
ATOM 895 C C . ASP A 1 108 ? 20.094 13.383 0.949 1 77.38 108 ASP A C 1
ATOM 897 O O . ASP A 1 108 ? 20.234 14.578 0.68 1 77.38 108 ASP A O 1
ATOM 901 N N . SER A 1 109 ? 20.266 13.141 2.23 1 59.38 109 SER A N 1
ATOM 902 C CA . SER A 1 109 ? 21.172 13.93 3.053 1 59.38 109 SER A CA 1
ATOM 903 C C . SER A 1 109 ? 22.578 13.953 2.461 1 59.38 109 SER A C 1
ATOM 905 O O . SER A 1 109 ? 23 12.992 1.812 1 59.38 109 SER A O 1
ATOM 907 N N . MET B 1 1 ? 17.016 -2.541 6.625 1 60.66 1 MET B N 1
ATOM 908 C CA . MET B 1 1 ? 15.805 -2.875 5.879 1 60.66 1 MET B CA 1
ATOM 909 C C . MET B 1 1 ? 14.758 -1.777 6.02 1 60.66 1 MET B C 1
ATOM 911 O O . MET B 1 1 ? 14.625 -1.177 7.086 1 60.66 1 MET B O 1
ATOM 915 N N . ALA B 1 2 ? 14.203 -1.244 4.871 1 85.5 2 ALA B N 1
ATOM 916 C CA . ALA B 1 2 ? 13.281 -0.108 4.895 1 85.5 2 ALA B CA 1
ATOM 917 C C . ALA B 1 2 ? 11.938 -0.505 5.488 1 85.5 2 ALA B C 1
ATOM 919 O O . ALA B 1 2 ? 11.477 -1.636 5.301 1 85.5 2 ALA B O 1
ATOM 920 N N . TYR B 1 3 ? 11.508 0.172 6.449 1 94.94 3 TYR B N 1
ATOM 921 C CA . TYR B 1 3 ? 10.195 0.047 7.074 1 94.94 3 TYR B CA 1
ATOM 922 C C . TYR B 1 3 ? 9.094 0.526 6.133 1 94.94 3 TYR B C 1
ATOM 924 O O . TYR B 1 3 ? 9.258 1.529 5.438 1 94.94 3 TYR B O 1
ATOM 932 N N . ARG B 1 4 ? 8.062 -0.321 6.133 1 96.75 4 ARG B N 1
ATOM 933 C CA . ARG B 1 4 ? 6.879 0.048 5.359 1 96.75 4 ARG B CA 1
ATOM 934 C C . ARG B 1 4 ? 5.621 0.001 6.223 1 96.75 4 ARG B C 1
ATOM 936 O O . ARG B 1 4 ? 5.383 -0.98 6.93 1 96.75 4 ARG B O 1
ATOM 943 N N . ALA B 1 5 ? 4.902 1.093 6.164 1 98 5 ALA B N 1
ATOM 944 C CA . ALA B 1 5 ? 3.576 1.149 6.77 1 98 5 ALA B CA 1
ATOM 945 C C . ALA B 1 5 ? 2.531 1.612 5.758 1 98 5 ALA B C 1
ATOM 947 O O . ALA B 1 5 ? 2.812 2.459 4.906 1 98 5 ALA B O 1
ATOM 948 N N . LEU B 1 6 ? 1.373 1.019 5.875 1 98.62 6 LEU B N 1
ATOM 949 C CA . LEU B 1 6 ? 0.265 1.368 4.996 1 98.62 6 LEU B CA 1
ATOM 950 C C . LEU B 1 6 ? -0.97 1.756 5.801 1 98.62 6 LEU B C 1
ATOM 952 O O . LEU B 1 6 ? -1.487 0.95 6.578 1 98.62 6 LEU B O 1
ATOM 956 N N . MET B 1 7 ? -1.369 2.994 5.66 1 98 7 MET B N 1
ATOM 957 C CA . MET B 1 7 ? -2.604 3.475 6.273 1 98 7 MET B CA 1
ATOM 958 C C . MET B 1 7 ? -3.764 3.408 5.285 1 98 7 MET B C 1
ATOM 960 O O . MET B 1 7 ? -3.613 3.7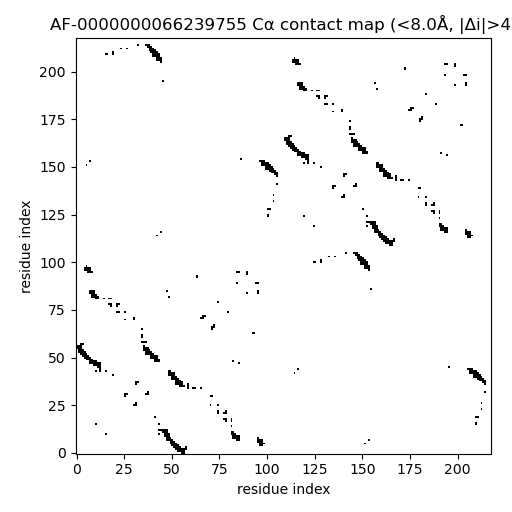73 4.117 1 98 7 MET B O 1
ATOM 964 N N . VAL B 1 8 ? -4.902 2.947 5.738 1 98.56 8 VAL B N 1
ATOM 965 C CA . VAL B 1 8 ? -6.027 2.709 4.84 1 98.56 8 VAL B CA 1
ATOM 966 C C . VAL B 1 8 ? -7.258 3.467 5.336 1 98.56 8 VAL B C 1
ATOM 968 O O . VAL B 1 8 ? -7.695 3.273 6.473 1 98.56 8 VAL B O 1
ATOM 971 N N . LEU B 1 9 ? -7.797 4.367 4.559 1 98.44 9 LEU B N 1
ATOM 972 C CA . LEU B 1 9 ? -9.039 5.105 4.793 1 98.44 9 LEU B CA 1
ATOM 973 C C . LEU B 1 9 ? -9.898 5.129 3.537 1 98.44 9 LEU B C 1
ATOM 975 O O . LEU B 1 9 ? -9.547 4.52 2.525 1 98.44 9 LEU B O 1
ATOM 979 N N . ARG B 1 10 ? -11.07 5.734 3.65 1 98.38 10 ARG B N 1
ATOM 980 C CA . ARG B 1 10 ? -11.93 5.965 2.492 1 98.38 10 ARG B CA 1
ATOM 981 C C . ARG B 1 10 ? -11.82 7.406 2.008 1 98.38 10 ARG B C 1
ATOM 983 O O . ARG B 1 10 ? -11.555 8.312 2.799 1 98.38 10 ARG B O 1
ATOM 990 N N . MET B 1 11 ? -12.031 7.539 0.761 1 98.56 11 MET B N 1
ATOM 991 C CA . MET B 1 11 ? -11.984 8.859 0.133 1 98.56 11 MET B CA 1
ATOM 992 C C . MET B 1 11 ? -12.836 8.883 -1.132 1 98.56 11 MET B C 1
ATOM 994 O O . MET B 1 11 ? -12.859 7.914 -1.89 1 98.56 11 MET B O 1
ATOM 998 N N . ASP B 1 12 ? -13.586 10 -1.32 1 97.81 12 ASP B N 1
ATOM 999 C CA . ASP B 1 12 ? -14.102 10.258 -2.658 1 97.81 12 ASP B CA 1
ATOM 1000 C C . ASP B 1 12 ? -12.969 10.477 -3.656 1 97.81 12 ASP B C 1
ATOM 1002 O O . ASP B 1 12 ? -12.125 11.359 -3.465 1 97.81 12 ASP B O 1
ATOM 1006 N N . PRO B 1 13 ? -12.945 9.648 -4.672 1 96.62 13 PRO B N 1
ATOM 1007 C CA . PRO B 1 13 ? -11.867 9.781 -5.648 1 96.62 13 PRO B CA 1
ATOM 1008 C C . PRO B 1 13 ? -11.719 11.203 -6.184 1 96.62 13 PRO B C 1
ATOM 1010 O O . PRO B 1 13 ? -10.609 11.617 -6.539 1 96.62 13 PRO B O 1
ATOM 1013 N N . ALA B 1 14 ? -12.688 1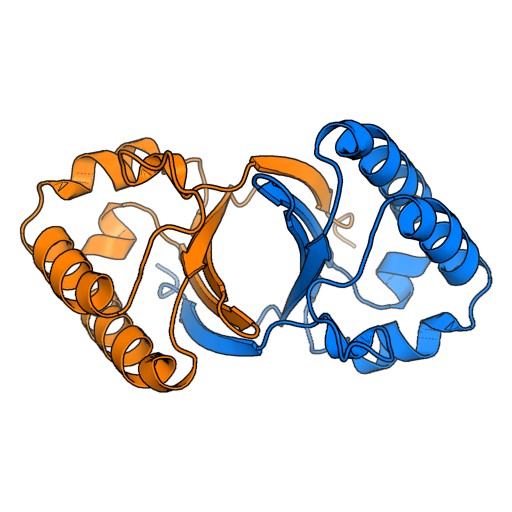1.984 -6.191 1 97.06 14 ALA B N 1
ATOM 1014 C CA . ALA B 1 14 ? -12.664 13.352 -6.695 1 97.06 14 ALA B CA 1
ATOM 1015 C C . ALA B 1 14 ? -11.883 14.266 -5.758 1 97.06 14 ALA B C 1
ATOM 1017 O O . ALA B 1 14 ? -11.508 15.383 -6.137 1 97.06 14 ALA B O 1
ATOM 1018 N N . ASP B 1 15 ? -11.648 13.797 -4.566 1 97.94 15 ASP B N 1
ATOM 1019 C CA . ASP B 1 15 ? -11 14.633 -3.564 1 97.94 15 ASP B CA 1
ATOM 1020 C C . ASP B 1 15 ? -9.492 14.398 -3.547 1 97.94 15 ASP B C 1
ATOM 1022 O O . ASP B 1 15 ? -8.766 15.031 -2.775 1 97.94 15 ASP B O 1
ATOM 1026 N N . ALA B 1 16 ? -9 13.523 -4.449 1 98.12 16 ALA B N 1
ATOM 1027 C CA . ALA B 1 16 ? -7.594 13.125 -4.43 1 98.12 16 ALA B CA 1
ATOM 1028 C C . ALA B 1 16 ? -6.676 14.336 -4.59 1 98.12 16 ALA B C 1
ATOM 1030 O O . ALA B 1 16 ? -5.633 14.422 -3.939 1 98.12 16 ALA B O 1
ATOM 1031 N N . GLU B 1 17 ? -7.117 15.227 -5.383 1 97.44 17 GLU B N 1
ATOM 1032 C CA . GLU B 1 17 ? -6.281 16.391 -5.645 1 97.44 17 GLU B CA 1
ATOM 1033 C C . GLU B 1 17 ? -6.137 17.266 -4.398 1 97.44 17 GLU B C 1
ATOM 1035 O O . GLU B 1 17 ? -5.094 17.875 -4.18 1 97.44 17 GLU B O 1
ATOM 1040 N N . HIS B 1 18 ? -7.18 17.359 -3.639 1 97.5 18 HIS B N 1
ATOM 1041 C CA . HIS B 1 18 ? -7.137 18.141 -2.402 1 97.5 18 HIS B CA 1
ATOM 1042 C C . HIS B 1 18 ? -6.211 17.484 -1.379 1 97.5 18 HIS B C 1
ATOM 1044 O O . HIS B 1 18 ? -5.43 18.172 -0.722 1 97.5 18 HIS B O 1
ATOM 1050 N N . VAL B 1 19 ? -6.273 16.203 -1.295 1 98 19 VAL B N 1
ATOM 1051 C CA . VAL B 1 19 ? -5.422 15.453 -0.37 1 98 19 VAL B CA 1
ATOM 1052 C C . VAL B 1 19 ? -3.963 15.57 -0.805 1 98 19 VAL B C 1
ATOM 1054 O O . VAL B 1 19 ? -3.084 15.852 0.012 1 98 19 VAL B O 1
ATOM 1057 N N . ALA B 1 20 ? -3.729 15.445 -2.1 1 98.25 20 ALA B N 1
ATOM 1058 C CA . ALA B 1 20 ? -2.377 15.562 -2.641 1 98.25 20 ALA B CA 1
ATOM 1059 C C . ALA B 1 20 ? -1.777 16.922 -2.33 1 98.25 20 ALA B C 1
ATOM 1061 O O . ALA B 1 20 ? -0.618 17.031 -1.921 1 98.25 20 ALA B O 1
ATOM 1062 N N . ALA B 1 21 ? -2.584 17.953 -2.488 1 97.44 21 ALA B N 1
ATOM 1063 C CA . ALA B 1 21 ? -2.121 19.312 -2.246 1 97.44 21 ALA B CA 1
ATOM 1064 C C . ALA B 1 21 ? -1.746 19.516 -0.78 1 97.44 21 ALA B C 1
ATOM 1066 O O . ALA B 1 21 ? -0.759 20.188 -0.471 1 97.44 21 ALA B O 1
ATOM 1067 N N . ALA B 1 22 ? -2.537 18.922 0.068 1 96.19 22 ALA B N 1
ATOM 1068 C CA . ALA B 1 22 ? -2.27 19.047 1.499 1 96.19 22 ALA B CA 1
ATOM 1069 C C . ALA B 1 22 ? -0.946 18.391 1.868 1 96.19 22 ALA B C 1
ATOM 1071 O O . ALA B 1 22 ? -0.134 18.969 2.592 1 96.19 22 ALA B O 1
ATOM 1072 N N . PHE B 1 23 ? -0.684 17.219 1.381 1 97 23 PHE B N 1
ATOM 1073 C CA . PHE B 1 23 ? 0.557 16.516 1.692 1 97 23 PHE B CA 1
ATOM 1074 C C . PHE B 1 23 ? 1.743 17.188 1.013 1 97 23 PHE B C 1
ATOM 1076 O O . PHE B 1 23 ? 2.848 17.219 1.559 1 97 23 PHE B O 1
ATOM 1083 N N . ALA B 1 24 ? 1.511 17.719 -0.185 1 96.62 24 ALA B N 1
ATOM 1084 C CA . ALA B 1 24 ? 2.584 18.438 -0.866 1 96.62 24 ALA B CA 1
ATOM 1085 C C . ALA B 1 24 ? 3.088 19.594 -0.019 1 96.62 24 ALA B C 1
ATOM 1087 O O . ALA B 1 24 ? 4.297 19.828 0.079 1 96.62 24 ALA B O 1
ATOM 1088 N N . GLU B 1 25 ? 2.191 20.297 0.554 1 93.81 25 GLU B N 1
ATOM 1089 C CA . GLU B 1 25 ? 2.564 21.391 1.435 1 93.81 25 GLU B CA 1
ATOM 1090 C C . GLU B 1 25 ? 3.25 20.891 2.697 1 93.81 25 GLU B C 1
ATOM 1092 O O . GLU B 1 25 ? 4.27 21.438 3.123 1 93.81 25 GLU B O 1
ATOM 1097 N N . HIS B 1 26 ? 2.682 19.875 3.254 1 93.31 26 HIS B N 1
ATOM 1098 C CA . HIS B 1 26 ? 3.248 19.266 4.457 1 93.31 26 HIS B CA 1
ATOM 1099 C C . HIS B 1 26 ? 4.672 18.781 4.215 1 93.31 26 HIS B C 1
ATOM 1101 O O . HIS B 1 26 ? 5.551 18.969 5.059 1 93.31 26 HIS B O 1
ATOM 1107 N N . ASP B 1 27 ? 4.941 18.172 3.084 1 95.19 27 ASP B N 1
ATOM 1108 C CA . ASP B 1 27 ? 6.219 17.531 2.797 1 95.19 27 ASP B CA 1
ATOM 1109 C C . ASP B 1 27 ? 7.309 18.562 2.523 1 95.19 27 ASP B C 1
ATOM 1111 O O . ASP B 1 27 ? 8.492 18.219 2.455 1 95.19 27 ASP B O 1
ATOM 1115 N N . THR B 1 28 ? 6.934 19.875 2.42 1 93.44 28 THR B N 1
ATOM 1116 C CA . THR B 1 28 ? 7.93 20.922 2.27 1 93.44 28 THR B CA 1
ATOM 1117 C C . THR B 1 28 ? 8.453 21.375 3.633 1 93.44 28 THR B C 1
ATOM 1119 O O . THR B 1 28 ? 9.461 22.078 3.713 1 93.44 28 THR B O 1
ATOM 1122 N N . THR B 1 29 ? 7.738 20.969 4.641 1 91.62 29 THR B N 1
ATOM 1123 C CA . THR B 1 29 ? 8.188 21.328 5.984 1 91.62 29 THR B CA 1
ATOM 1124 C C . THR B 1 29 ? 9.289 20.375 6.453 1 91.62 29 THR B C 1
ATOM 1126 O O . THR B 1 29 ? 9.648 19.438 5.75 1 91.62 29 THR B O 1
ATOM 1129 N N . GLU B 1 30 ? 9.758 20.656 7.719 1 90.38 30 GLU B N 1
ATOM 1130 C CA . GLU B 1 30 ? 10.836 19.828 8.273 1 90.38 30 GLU B CA 1
ATOM 1131 C C . GLU B 1 30 ? 10.273 18.578 8.961 1 90.38 30 GLU B C 1
ATOM 1133 O O . GLU B 1 30 ? 11.023 17.656 9.258 1 90.38 30 GLU B O 1
ATOM 1138 N N . LEU B 1 31 ? 9.031 18.484 9.078 1 91.06 31 LEU B N 1
ATOM 1139 C CA . LEU B 1 31 ? 8.406 17.531 9.977 1 91.06 31 LEU B CA 1
ATOM 1140 C C . LEU B 1 31 ? 8.562 16.109 9.445 1 91.06 31 LEU B C 1
ATOM 1142 O O . LEU B 1 31 ? 8.914 15.195 10.203 1 91.06 31 LEU B O 1
ATOM 1146 N N . PRO B 1 32 ? 8.281 15.82 8.172 1 93.12 32 PRO B N 1
ATOM 1147 C CA . PRO B 1 32 ? 8.438 14.445 7.703 1 93.12 32 PRO B CA 1
ATOM 1148 C C . PRO B 1 32 ? 9.82 13.867 7.996 1 93.12 32 PRO B C 1
ATOM 1150 O O . PRO B 1 32 ? 9.938 12.727 8.453 1 93.12 32 PRO B O 1
ATOM 1153 N N . LEU B 1 33 ? 10.82 14.664 7.855 1 92.12 33 LEU B N 1
ATOM 1154 C CA . LEU B 1 33 ? 12.18 14.195 8.117 1 92.12 33 LEU B CA 1
ATOM 1155 C C . LEU B 1 33 ? 12.406 14 9.609 1 92.12 33 LEU B C 1
ATOM 1157 O O . LEU B 1 33 ? 13.117 13.086 10.023 1 92.12 33 LEU B O 1
ATOM 1161 N N . GLU B 1 34 ? 11.82 14.906 10.383 1 91.62 34 GLU B N 1
ATOM 1162 C CA . GLU B 1 34 ? 11.938 14.797 11.836 1 91.62 34 GLU B CA 1
ATOM 1163 C C . GLU B 1 34 ? 11.32 13.5 12.344 1 91.62 34 GLU B C 1
ATOM 1165 O O . GLU B 1 34 ? 11.836 12.883 13.273 1 91.62 34 GLU B O 1
ATOM 1170 N N . ILE B 1 35 ? 10.242 13.094 11.742 1 92.75 35 ILE B N 1
ATOM 1171 C CA . ILE B 1 35 ? 9.562 11.859 12.125 1 92.75 35 ILE B CA 1
ATOM 1172 C C . ILE B 1 35 ? 10.352 10.656 11.625 1 92.75 35 ILE B C 1
ATOM 1174 O O . ILE B 1 35 ? 10.312 9.586 12.234 1 92.75 35 ILE B O 1
ATOM 1178 N N . GLY B 1 36 ? 11.07 10.836 10.523 1 94.31 36 GLY B N 1
ATOM 1179 C CA . GLY B 1 36 ? 11.875 9.773 9.953 1 94.31 36 GLY B CA 1
ATOM 1180 C C . GLY B 1 36 ? 11.32 9.227 8.648 1 94.31 36 GLY B C 1
ATOM 1181 O O . GLY B 1 36 ? 11.742 8.18 8.172 1 94.31 36 GLY B O 1
ATOM 1182 N N . VAL B 1 37 ? 10.375 9.93 8.078 1 95.19 37 VAL B N 1
ATOM 1183 C CA . VAL B 1 37 ? 9.789 9.5 6.816 1 95.19 37 VAL B CA 1
ATOM 1184 C C . VAL B 1 37 ? 10.781 9.734 5.676 1 95.19 37 VAL B C 1
ATOM 1186 O O . VAL B 1 37 ? 11.367 10.812 5.57 1 95.19 37 VAL B O 1
ATOM 1189 N N . ARG B 1 38 ? 10.961 8.688 4.852 1 95.06 38 ARG B N 1
ATOM 1190 C CA . ARG B 1 38 ? 11.867 8.82 3.713 1 95.06 38 ARG B CA 1
ATOM 1191 C C . ARG B 1 38 ? 11.086 8.906 2.404 1 95.06 38 ARG B C 1
ATOM 1193 O O . ARG B 1 38 ? 11.539 9.531 1.445 1 95.06 38 ARG B O 1
ATOM 1200 N N . ARG B 1 39 ? 10 8.297 2.402 1 95.88 39 ARG B N 1
ATOM 1201 C CA . ARG B 1 39 ? 9.172 8.32 1.199 1 95.88 39 ARG B CA 1
ATOM 1202 C C . ARG B 1 39 ? 7.691 8.211 1.55 1 95.88 39 ARG B C 1
ATOM 1204 O O . ARG B 1 39 ? 7.324 7.512 2.496 1 95.88 39 ARG B O 1
ATOM 1211 N N . ARG B 1 40 ? 6.883 8.961 0.823 1 97.31 40 ARG B N 1
ATOM 1212 C CA . ARG B 1 40 ? 5.426 8.914 0.897 1 97.31 40 ARG B CA 1
ATOM 1213 C C . ARG B 1 40 ? 4.816 8.664 -0.477 1 97.31 40 ARG B C 1
ATOM 1215 O O . ARG B 1 40 ? 5.164 9.336 -1.45 1 97.31 40 ARG B O 1
ATOM 1222 N N . VAL B 1 41 ? 3.992 7.609 -0.599 1 97.94 41 VAL B N 1
ATOM 1223 C CA . VAL B 1 41 ? 3.207 7.367 -1.806 1 97.94 41 VAL B CA 1
ATOM 1224 C C . VAL B 1 41 ? 1.729 7.25 -1.445 1 97.94 41 VAL B C 1
ATOM 1226 O O . VAL B 1 41 ? 1.36 6.492 -0.546 1 97.94 41 VAL B O 1
ATOM 1229 N N . LEU B 1 42 ? 0.919 8.047 -2.139 1 98.62 42 LEU B N 1
ATOM 1230 C CA . LEU B 1 42 ? -0.526 7.98 -1.947 1 98.62 42 LEU B CA 1
ATOM 1231 C C . LEU B 1 42 ? -1.197 7.254 -3.109 1 98.62 42 LEU B C 1
ATOM 1233 O O . LEU B 1 42 ? -0.926 7.555 -4.273 1 98.62 42 LEU B O 1
ATOM 1237 N N . PHE B 1 43 ? -2.088 6.301 -2.723 1 98.75 43 PHE B N 1
ATOM 1238 C CA . PHE B 1 43 ? -2.85 5.527 -3.697 1 98.75 43 PHE B CA 1
ATOM 1239 C C . PHE B 1 43 ? -4.34 5.812 -3.568 1 98.75 43 PHE B C 1
ATOM 1241 O O . PHE B 1 43 ? -4.844 6.039 -2.465 1 98.75 43 PHE B O 1
ATOM 1248 N N . ARG B 1 44 ? -4.992 5.805 -4.68 1 98.56 44 ARG B N 1
ATOM 1249 C CA . ARG B 1 44 ? -6.453 5.754 -4.695 1 98.56 44 ARG B CA 1
ATOM 1250 C C . ARG B 1 44 ? -6.949 4.527 -5.453 1 98.56 44 ARG B C 1
ATOM 1252 O O . ARG B 1 44 ? -6.336 4.105 -6.434 1 98.56 44 ARG B O 1
ATOM 1259 N N . PHE B 1 45 ? -8.039 3.986 -4.996 1 98.5 45 PHE B N 1
ATOM 1260 C CA . PHE B 1 45 ? -8.672 2.812 -5.582 1 98.5 45 PHE B CA 1
ATOM 1261 C C . PHE B 1 45 ? -10.164 2.781 -5.262 1 98.5 45 PHE B C 1
ATOM 1263 O O . PHE B 1 45 ? -10.555 2.494 -4.129 1 98.5 45 PHE B O 1
ATOM 1270 N N . HIS B 1 46 ? -11 3.123 -6.223 1 97.31 46 HIS B N 1
ATOM 1271 C CA . HIS B 1 46 ? -12.43 3.289 -5.98 1 97.31 46 HIS B CA 1
ATOM 1272 C C . HIS B 1 46 ? -12.68 4.223 -4.801 1 97.31 46 HIS B C 1
ATOM 1274 O O . HIS B 1 46 ? -12.312 5.398 -4.848 1 97.31 46 HIS B O 1
ATOM 1280 N N . ASP B 1 47 ? -13.133 3.711 -3.646 1 97.81 47 ASP B N 1
ATOM 1281 C CA . ASP B 1 47 ? -13.43 4.586 -2.514 1 97.81 47 ASP B CA 1
ATOM 1282 C C . ASP B 1 47 ? -12.336 4.488 -1.452 1 97.81 47 ASP B C 1
ATOM 1284 O O . ASP B 1 47 ? -12.523 4.938 -0.318 1 97.81 47 ASP B O 1
ATOM 1288 N N . LEU B 1 48 ? -11.234 3.906 -1.895 1 98.5 48 LEU B N 1
ATOM 1289 C CA . LEU B 1 48 ? -10.172 3.688 -0.911 1 98.5 48 LEU B CA 1
ATOM 1290 C C . LEU B 1 48 ? -9.055 4.703 -1.086 1 98.5 48 LEU B C 1
ATOM 1292 O O . LEU B 1 48 ? -8.703 5.059 -2.213 1 98.5 48 LEU B O 1
ATOM 1296 N N . TYR B 1 49 ? -8.555 5.098 0.003 1 98.56 49 TYR B N 1
ATOM 1297 C CA . TYR B 1 49 ? -7.328 5.875 0.145 1 98.56 49 TYR B CA 1
ATOM 1298 C C . TYR B 1 49 ? -6.258 5.078 0.884 1 98.56 49 TYR B C 1
ATOM 1300 O O . TYR B 1 49 ? -6.508 4.559 1.975 1 98.56 49 TYR B O 1
ATOM 1308 N N . MET B 1 50 ? -5.062 5 0.293 1 98.81 50 MET B N 1
ATOM 1309 C CA . MET B 1 50 ? -3.961 4.297 0.942 1 98.81 50 MET B CA 1
ATOM 1310 C C . MET B 1 50 ? -2.699 5.152 0.948 1 98.81 50 MET B C 1
ATOM 1312 O O . MET B 1 50 ? -2.307 5.695 -0.086 1 98.81 50 MET B O 1
ATOM 1316 N N . HIS B 1 51 ? -2.117 5.297 2.102 1 98.56 51 HIS B N 1
ATOM 1317 C CA . HIS B 1 51 ? -0.898 6.062 2.336 1 98.56 51 HIS B CA 1
ATOM 1318 C C . HIS B 1 51 ? 0.261 5.148 2.719 1 98.56 51 HIS B C 1
ATOM 1320 O O . HIS B 1 51 ? 0.345 4.691 3.859 1 98.56 51 HIS B O 1
ATOM 1326 N N . LEU B 1 52 ? 1.169 4.938 1.762 1 98.44 52 LEU B N 1
ATOM 1327 C CA . LEU B 1 52 ? 2.383 4.164 2.014 1 98.44 52 LEU B CA 1
ATOM 1328 C C . LEU B 1 52 ? 3.48 5.051 2.59 1 98.44 52 LEU B C 1
ATOM 1330 O O . LEU B 1 52 ? 3.867 6.047 1.974 1 98.44 52 LEU B O 1
ATOM 1334 N N . ILE B 1 53 ? 3.908 4.703 3.723 1 97.25 53 ILE B N 1
ATOM 1335 C CA . ILE B 1 53 ? 4.996 5.398 4.402 1 97.25 53 ILE B CA 1
ATOM 1336 C C . ILE B 1 53 ? 6.227 4.5 4.465 1 97.25 53 ILE B C 1
ATOM 1338 O O . ILE B 1 53 ? 6.156 3.377 4.973 1 97.25 53 ILE B O 1
ATOM 1342 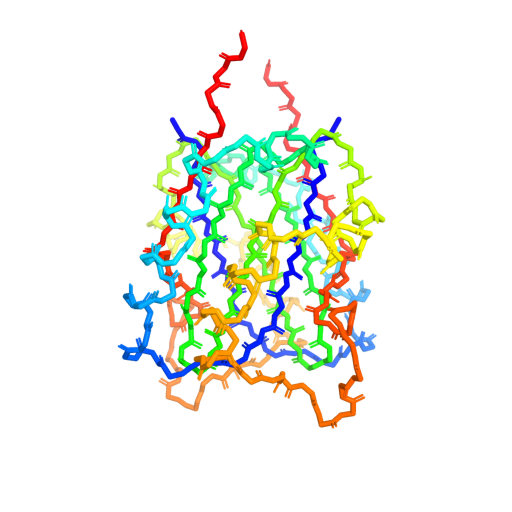N N . GLU B 1 54 ? 7.316 4.961 3.938 1 96.62 54 GLU B N 1
ATOM 1343 C CA . GLU B 1 54 ? 8.578 4.23 4 1 96.62 54 GLU B CA 1
ATOM 1344 C C . GLU B 1 54 ? 9.602 4.973 4.855 1 96.62 54 GLU B C 1
ATOM 1346 O O . GLU B 1 54 ? 9.695 6.203 4.797 1 96.62 54 GLU B O 1
ATOM 1351 N N . ALA B 1 55 ? 10.289 4.242 5.633 1 96.56 55 ALA B N 1
ATOM 1352 C CA . ALA B 1 55 ? 11.305 4.758 6.543 1 96.56 55 ALA B CA 1
ATOM 1353 C C . ALA B 1 55 ? 12.422 3.74 6.746 1 96.56 55 ALA B C 1
ATOM 1355 O O . ALA B 1 55 ? 12.336 2.609 6.262 1 96.56 55 ALA B O 1
ATOM 1356 N N . ASP B 1 56 ? 13.531 4.18 7.418 1 94.19 56 ASP B N 1
ATOM 1357 C CA . ASP B 1 56 ? 14.641 3.268 7.691 1 94.19 56 ASP B CA 1
ATOM 1358 C C . ASP B 1 56 ? 14.289 2.299 8.82 1 94.19 56 ASP B C 1
ATOM 1360 O O . ASP B 1 56 ? 14.773 1.165 8.844 1 94.19 56 ASP B O 1
ATOM 1364 N N . ASP B 1 57 ? 13.484 2.787 9.758 1 94.38 57 ASP B N 1
ATOM 1365 C CA . ASP B 1 57 ? 13.062 1.987 10.906 1 94.38 57 ASP B CA 1
ATOM 1366 C C . ASP B 1 57 ? 11.578 2.213 11.211 1 94.38 57 ASP B C 1
ATOM 1368 O O . ASP B 1 57 ? 10.883 2.896 10.461 1 94.38 57 ASP B O 1
ATOM 1372 N N . ASP B 1 58 ? 11.102 1.472 12.164 1 95.19 58 ASP B N 1
ATOM 1373 C CA . ASP B 1 58 ? 9.719 1.642 12.594 1 95.19 58 ASP B CA 1
ATOM 1374 C C . ASP B 1 58 ? 9.508 3.018 13.227 1 95.19 58 ASP B C 1
ATOM 1376 O O . ASP B 1 58 ? 9.984 3.279 14.336 1 95.19 58 ASP B O 1
ATOM 1380 N N . ILE B 1 59 ? 8.766 3.861 12.555 1 94.31 59 ILE B N 1
ATOM 1381 C CA . ILE B 1 59 ? 8.602 5.23 13.023 1 94.31 59 ILE B CA 1
ATOM 1382 C C . ILE B 1 59 ? 7.168 5.441 13.516 1 94.31 59 ILE B C 1
ATOM 1384 O O . ILE B 1 59 ? 6.738 6.578 13.727 1 94.31 59 ILE B O 1
ATOM 1388 N N . MET B 1 60 ? 6.406 4.43 13.633 1 93.31 60 MET B N 1
ATOM 1389 C CA . MET B 1 60 ? 4.973 4.582 13.867 1 93.31 60 MET B CA 1
ATOM 1390 C C . MET B 1 60 ? 4.703 5.254 15.203 1 93.31 60 MET B C 1
ATOM 1392 O O . MET B 1 60 ? 3.791 6.078 15.32 1 93.31 60 MET B O 1
ATOM 1396 N N . GLU B 1 61 ? 5.527 4.902 16.172 1 91.12 61 GLU B N 1
ATOM 1397 C CA . GLU B 1 61 ? 5.348 5.547 17.484 1 91.12 61 GLU B CA 1
ATOM 1398 C C . GLU B 1 61 ? 5.617 7.043 17.391 1 91.12 61 GLU B C 1
ATOM 1400 O O . GLU B 1 61 ? 4.891 7.848 17.984 1 91.12 61 GLU B O 1
ATOM 1405 N N . ARG B 1 62 ? 6.625 7.469 16.719 1 91.44 62 ARG B N 1
ATOM 1406 C CA . ARG B 1 62 ? 6.934 8.883 16.5 1 91.44 62 ARG B CA 1
ATOM 1407 C C . ARG B 1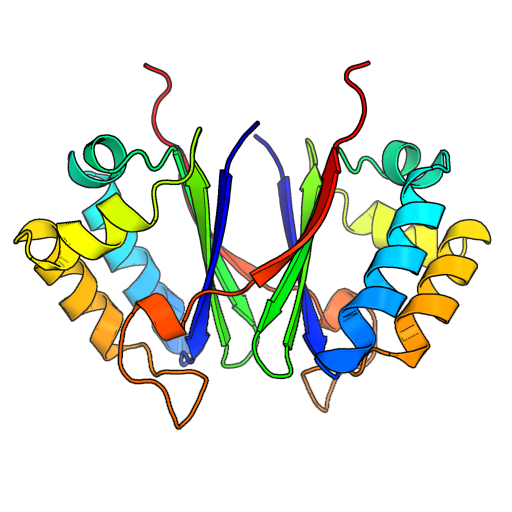 62 ? 5.82 9.57 15.719 1 91.44 62 ARG B C 1
ATOM 1409 O O . ARG B 1 62 ? 5.457 10.711 16.031 1 91.44 62 ARG B O 1
ATOM 1416 N N . LEU B 1 63 ? 5.328 8.859 14.758 1 91.25 63 LEU B N 1
ATOM 1417 C CA . LEU B 1 63 ? 4.223 9.391 13.961 1 91.25 63 LEU B CA 1
ATOM 1418 C C . LEU B 1 63 ? 2.998 9.641 14.836 1 91.25 63 LEU B C 1
ATOM 1420 O O . LEU B 1 63 ? 2.391 10.711 14.766 1 91.25 63 LEU B O 1
ATOM 1424 N N . TYR B 1 64 ? 2.682 8.719 15.703 1 90.06 64 TYR B N 1
ATOM 1425 C CA . TYR B 1 64 ? 1.512 8.844 16.562 1 90.06 64 TYR B CA 1
ATOM 1426 C C . TYR B 1 64 ? 1.706 9.945 17.594 1 90.06 64 TYR B C 1
ATOM 1428 O O . TYR B 1 64 ? 0.758 10.656 17.938 1 90.06 64 TYR B O 1
ATOM 1436 N N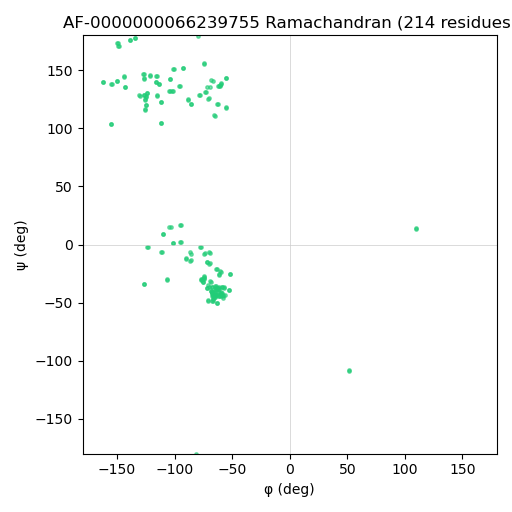 . GLN B 1 65 ? 2.932 10.156 18.016 1 86.31 65 GLN B N 1
ATOM 1437 C CA . GLN B 1 65 ? 3.236 11.195 18.984 1 86.31 65 GLN B CA 1
ATOM 1438 C C . GLN B 1 65 ? 3.215 12.578 18.344 1 86.31 65 GLN B C 1
ATOM 1440 O O . GLN B 1 65 ? 2.871 13.57 19 1 86.31 65 GLN B O 1
ATOM 1445 N N . ALA B 1 66 ? 3.529 12.586 17.172 1 84.94 66 ALA B N 1
ATOM 1446 C CA . ALA B 1 66 ? 3.572 13.852 16.438 1 84.94 66 ALA B CA 1
ATOM 1447 C C . ALA B 1 66 ? 2.17 14.414 16.234 1 84.94 66 ALA B C 1
ATOM 1449 O O . ALA B 1 66 ? 2.012 15.578 15.852 1 84.94 66 ALA B O 1
ATOM 1450 N N . ARG B 1 67 ? 1.184 13.727 16.562 1 83.31 67 ARG B N 1
ATOM 1451 C CA . ARG B 1 67 ? -0.208 14.125 16.375 1 83.31 67 ARG B CA 1
ATOM 1452 C C . ARG B 1 67 ? -0.521 15.406 17.141 1 83.31 67 ARG B C 1
ATOM 1454 O O . ARG B 1 67 ? -1.457 16.125 16.781 1 83.31 67 ARG B O 1
ATOM 1461 N N . SER B 1 68 ? 0.31 15.578 18.125 1 83.31 68 SER B N 1
ATOM 1462 C CA . SER B 1 68 ? 0.072 16.781 18.922 1 83.31 68 SER B CA 1
ATOM 1463 C C . SER B 1 68 ? 0.846 17.969 18.375 1 83.31 68 SER B C 1
ATOM 1465 O O . SER B 1 68 ? 0.613 19.109 18.781 1 83.31 68 SER B O 1
ATOM 1467 N N . HIS B 1 69 ? 1.756 17.797 17.484 1 85.19 69 HIS B N 1
ATOM 1468 C CA . HIS B 1 69 ? 2.525 18.875 16.875 1 85.19 69 HIS B CA 1
ATOM 1469 C C . HIS B 1 69 ? 1.641 19.75 15.977 1 85.19 69 HIS B C 1
ATOM 1471 O O . HIS B 1 69 ? 0.81 19.234 15.227 1 85.19 69 HIS B O 1
ATOM 1477 N N . PRO B 1 70 ? 1.848 21.031 15.977 1 85.5 70 PRO B N 1
ATOM 1478 C CA . PRO B 1 70 ? 0.986 21.953 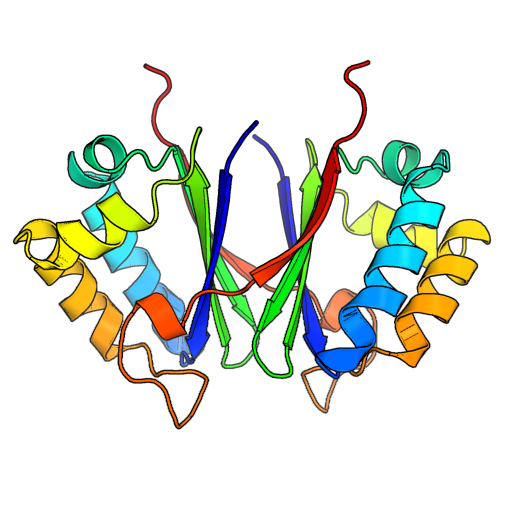15.227 1 85.5 70 PRO B CA 1
ATOM 1479 C C . PRO B 1 70 ? 0.986 21.672 13.727 1 85.5 70 PRO B C 1
ATOM 1481 O O . PRO B 1 70 ? -0.073 21.672 13.086 1 85.5 70 PRO B O 1
ATOM 1484 N N . LEU B 1 71 ? 2.17 21.422 13.211 1 82 71 LEU B N 1
ATOM 1485 C CA . LEU B 1 71 ? 2.266 21.156 11.781 1 82 71 LEU B CA 1
ATOM 1486 C C . LEU B 1 71 ? 1.532 19.875 11.414 1 82 71 LEU B C 1
ATOM 1488 O O . LEU B 1 71 ? 0.928 19.781 10.344 1 82 71 LEU B O 1
ATOM 1492 N N . PHE B 1 72 ? 1.582 18.953 12.266 1 85 72 PHE B N 1
ATOM 1493 C CA . PHE B 1 72 ? 0.848 17.703 12.055 1 85 72 PHE B CA 1
ATOM 1494 C C . PHE B 1 72 ? -0.655 17.938 12.148 1 85 72 PHE B C 1
ATOM 1496 O O . PHE B 1 72 ? -1.422 17.422 11.344 1 85 72 PHE B O 1
ATOM 1503 N N . GLN B 1 73 ? -1.055 18.734 13.062 1 87.88 73 GLN B N 1
ATOM 1504 C CA . GLN B 1 73 ? -2.475 19.031 13.219 1 87.88 73 GLN B CA 1
ATOM 1505 C C . GLN B 1 73 ? -3.033 19.719 11.977 1 87.88 73 GLN B C 1
ATOM 1507 O O . GLN B 1 73 ? -4.176 19.469 11.586 1 87.88 73 GLN B O 1
ATOM 1512 N N . GLU B 1 74 ? -2.217 20.516 11.461 1 88.38 74 GLU B N 1
ATOM 1513 C CA . GLU B 1 74 ? -2.656 21.234 10.273 1 88.38 74 GLU B CA 1
ATOM 1514 C C . GLU B 1 74 ? -2.932 20.297 9.117 1 88.38 74 GLU B C 1
ATOM 1516 O O . GLU B 1 74 ? -3.992 20.359 8.492 1 88.38 74 GLU B O 1
ATOM 1521 N N . VAL B 1 75 ? -1.984 19.422 8.82 1 89.38 75 VAL B N 1
ATOM 1522 C CA . VAL B 1 75 ? -2.16 18.5 7.699 1 89.38 75 VAL B CA 1
ATOM 1523 C C . VAL B 1 75 ? -3.279 17.516 8.008 1 89.38 75 VAL B C 1
ATOM 1525 O O . VAL B 1 75 ? -4.09 17.188 7.141 1 89.38 75 VAL B O 1
ATOM 1528 N N . ASN B 1 76 ? -3.32 17.047 9.203 1 88.5 76 ASN B N 1
ATOM 1529 C CA . ASN B 1 76 ? -4.367 16.125 9.625 1 88.5 76 ASN B CA 1
ATOM 1530 C C . ASN B 1 76 ? -5.758 16.734 9.438 1 88.5 76 ASN B C 1
ATOM 1532 O O . ASN B 1 76 ? -6.668 16.062 8.953 1 88.5 76 ASN B O 1
ATOM 1536 N N . GLU B 1 77 ? -5.871 18 9.844 1 89.75 77 GLU B N 1
ATOM 1537 C CA . GLU B 1 77 ? -7.145 18.688 9.68 1 89.75 77 GLU B CA 1
ATOM 1538 C C . GLU B 1 77 ? -7.5 18.859 8.203 1 89.75 77 GLU B C 1
ATOM 1540 O O . GLU B 1 77 ? -8.648 18.641 7.809 1 89.75 77 GLU B O 1
ATOM 1545 N N . ARG B 1 78 ? -6.566 19.219 7.441 1 91.94 78 ARG B N 1
ATOM 1546 C CA . ARG B 1 78 ? -6.801 19.469 6.02 1 91.94 78 ARG B CA 1
ATOM 1547 C C . ARG B 1 78 ? -7.176 18.172 5.297 1 91.94 78 ARG B C 1
ATOM 1549 O O . ARG B 1 78 ? -8.141 18.156 4.531 1 91.94 78 ARG B O 1
ATOM 1556 N N . VAL B 1 79 ? -6.453 17.141 5.531 1 93.31 79 VAL B N 1
ATOM 1557 C CA . VAL B 1 79 ? -6.707 15.891 4.836 1 93.31 79 VAL B CA 1
ATOM 1558 C C . VAL B 1 79 ? -7.93 15.203 5.449 1 93.31 79 VAL B C 1
ATOM 1560 O O . VAL B 1 79 ? -8.672 14.508 4.75 1 93.31 79 VAL B O 1
ATOM 1563 N N . GLY B 1 80 ? -8.133 15.414 6.715 1 93.75 80 GLY B N 1
ATOM 1564 C CA . GLY B 1 80 ? -9.188 14.734 7.461 1 93.75 80 GLY B CA 1
ATOM 1565 C C . GLY B 1 80 ? -10.578 15.047 6.938 1 93.75 80 GLY B C 1
ATOM 1566 O O . GLY B 1 80 ? -11.5 14.25 7.105 1 93.75 80 GLY B O 1
ATOM 1567 N N . GLN B 1 81 ? -10.711 16.219 6.301 1 95.31 81 GLN B N 1
ATOM 1568 C CA . GLN B 1 81 ? -12.016 16.609 5.785 1 95.31 81 GLN B CA 1
ATOM 1569 C C . GLN B 1 81 ? -12.43 15.742 4.602 1 95.31 81 GLN B C 1
ATOM 1571 O O . GLN B 1 81 ? -13.609 15.656 4.27 1 95.31 81 GLN B O 1
ATOM 1576 N N . TYR B 1 82 ? -11.445 15.055 4.074 1 97.56 82 TYR B N 1
ATOM 1577 C CA . TYR B 1 82 ? -11.711 14.32 2.844 1 97.56 82 TYR B CA 1
ATOM 1578 C C . TYR B 1 82 ? -11.656 12.82 3.088 1 97.56 82 TYR B C 1
ATOM 1580 O O . TYR B 1 82 ? -11.922 12.023 2.182 1 97.56 82 TYR B O 1
ATOM 1588 N N . LEU B 1 83 ? -11.258 12.453 4.297 1 97.25 83 LEU B N 1
ATOM 1589 C CA . LEU B 1 83 ? -11.039 11.039 4.598 1 97.25 83 LEU B CA 1
ATOM 1590 C C . LEU B 1 83 ? -12.016 10.547 5.656 1 97.25 83 LEU B C 1
ATOM 1592 O O . LEU B 1 83 ? -12.336 11.281 6.598 1 97.25 83 LEU B O 1
ATOM 1596 N N . THR B 1 84 ? -12.508 9.328 5.465 1 96.94 84 THR B N 1
ATOM 1597 C CA . THR B 1 84 ? -13.328 8.664 6.473 1 96.94 84 THR B CA 1
ATOM 1598 C C . THR B 1 84 ? -12.773 7.285 6.805 1 96.94 84 THR B C 1
ATOM 1600 O O . THR B 1 84 ? -12.156 6.637 5.953 1 96.94 84 THR B O 1
ATOM 1603 N N . PRO B 1 85 ? -12.914 6.875 8.031 1 96.94 85 PRO B N 1
ATOM 1604 C CA . PRO B 1 85 ? -12.406 5.551 8.406 1 96.94 85 PRO B CA 1
ATOM 1605 C C . PRO B 1 85 ? -12.969 4.438 7.523 1 96.94 85 PRO B C 1
ATOM 1607 O O . PRO B 1 85 ? -14.125 4.504 7.098 1 96.94 85 PRO B O 1
ATOM 1610 N N . TYR B 1 86 ? -12.141 3.469 7.234 1 97.62 86 TYR B N 1
ATOM 1611 C CA . TYR B 1 86 ? -12.594 2.281 6.52 1 97.62 86 TYR B CA 1
ATOM 1612 C C . TYR B 1 86 ? -13.555 1.463 7.371 1 97.62 86 TYR B C 1
ATOM 1614 O O . TYR B 1 86 ? -14.609 1.046 6.895 1 97.62 86 TYR B O 1
ATOM 1622 N N . ALA B 1 87 ? -13.102 1.229 8.648 1 94.06 87 ALA B N 1
ATOM 1623 C CA . ALA B 1 87 ? -13.875 0.363 9.539 1 94.06 87 ALA B CA 1
ATOM 1624 C C . ALA B 1 87 ? -14.844 1.174 10.391 1 94.06 87 ALA B C 1
ATOM 1626 O O . ALA B 1 87 ? -14.523 2.285 10.82 1 94.06 87 ALA B O 1
ATOM 1627 N N . GLN B 1 88 ? -15.93 0.571 10.789 1 92.31 88 GLN B N 1
ATOM 1628 C CA . GLN B 1 88 ? -16.953 1.225 11.602 1 92.31 88 GLN B CA 1
ATOM 1629 C C . GLN B 1 88 ? -16.484 1.383 13.047 1 92.31 88 GLN B C 1
ATOM 1631 O O . GLN B 1 88 ? -16.859 2.342 13.727 1 92.31 88 GLN B O 1
ATOM 1636 N N . ASP B 1 89 ? -15.648 0.498 13.406 1 92.69 89 ASP B N 1
ATOM 1637 C CA . ASP B 1 89 ? -15.227 0.504 14.805 1 92.69 89 ASP B CA 1
ATOM 1638 C C . ASP B 1 89 ? -13.93 1.289 14.992 1 92.69 89 ASP B C 1
ATOM 1640 O O . ASP B 1 89 ? -13.242 1.132 16 1 92.69 89 ASP B O 1
ATOM 1644 N N . TRP B 1 90 ? -13.617 2.059 14.055 1 94.06 90 TRP B N 1
ATOM 1645 C CA . TRP B 1 90 ? -12.438 2.908 14.117 1 94.06 90 TRP B CA 1
ATOM 1646 C C . TRP B 1 90 ? -12.523 3.881 15.289 1 94.06 90 TRP B C 1
ATOM 1648 O O . TRP B 1 90 ? -13.562 4.508 15.508 1 94.06 90 TRP B O 1
ATOM 1658 N N . GLU B 1 91 ? -11.383 4.074 16.047 1 93.25 91 GLU B N 1
ATOM 1659 C CA . GLU B 1 91 ? -11.367 4.973 17.203 1 93.25 91 GLU B CA 1
ATOM 1660 C C . GLU B 1 91 ? -10.242 5.996 17.094 1 93.25 91 GLU B C 1
ATOM 1662 O O . GLU B 1 91 ? -10.367 7.125 17.562 1 93.25 91 GLU B O 1
ATOM 1667 N N . GLU B 1 92 ? -9.164 5.539 16.516 1 91.31 92 GLU B N 1
ATOM 1668 C CA . GLU B 1 92 ? -7.992 6.402 16.438 1 91.31 92 GLU B CA 1
ATOM 1669 C C . GLU B 1 92 ? -7.164 6.094 15.195 1 91.31 92 GLU B C 1
ATOM 1671 O O . GLU B 1 92 ? -7.414 5.102 14.508 1 91.31 92 GLU B O 1
ATOM 1676 N N . LEU B 1 93 ? -6.117 6.965 14.969 1 88.12 93 LEU B N 1
ATOM 1677 C CA . LEU B 1 93 ? -5.281 6.898 13.773 1 88.12 93 LEU B CA 1
ATOM 1678 C C . LEU B 1 93 ? -4.648 5.516 13.633 1 88.12 93 LEU B C 1
ATOM 1680 O O . LEU B 1 93 ? -4.566 4.977 12.531 1 88.12 93 LEU B O 1
ATOM 1684 N N . LYS B 1 94 ? -4.262 4.914 14.711 1 92.62 94 LYS B N 1
ATOM 1685 C CA . LYS B 1 94 ? -3.582 3.621 14.703 1 92.62 94 LYS B CA 1
ATOM 1686 C C . LYS B 1 94 ? -4.48 2.529 14.133 1 92.62 94 LYS B C 1
ATOM 1688 O O . LYS B 1 94 ? -3.996 1.505 13.648 1 92.62 94 LYS B O 1
ATOM 1693 N N . ASP B 1 95 ? -5.82 2.746 14.141 1 95.88 95 ASP B N 1
ATOM 1694 C CA . ASP B 1 95 ? -6.785 1.769 13.648 1 95.88 95 ASP B CA 1
ATOM 1695 C C . ASP B 1 95 ? -6.836 1.766 12.125 1 95.88 95 ASP B C 1
ATOM 1697 O O . ASP B 1 95 ? -7.539 0.954 11.523 1 95.88 95 ASP B O 1
ATOM 1701 N N . SER B 1 96 ? -6.086 2.609 11.508 1 96.62 96 SER B N 1
ATOM 1702 C CA . SER B 1 96 ? -6.078 2.699 10.047 1 96.62 96 SER B CA 1
ATOM 1703 C C . SER B 1 96 ? -4.859 1.999 9.461 1 96.62 96 SER B C 1
ATOM 1705 O O . SER B 1 96 ? -4.684 1.966 8.242 1 96.62 96 SER B O 1
ATOM 1707 N N . LYS B 1 97 ? -4.051 1.431 10.289 1 97.75 97 LYS B N 1
ATOM 1708 C CA . LYS B 1 97 ? -2.801 0.829 9.836 1 97.75 97 LYS B CA 1
ATOM 1709 C C . LYS B 1 97 ? -3.008 -0.625 9.422 1 97.75 97 LYS B C 1
ATOM 1711 O O . LYS B 1 97 ? -3.488 -1.438 10.219 1 97.75 97 LYS B O 1
ATOM 1716 N N . ALA B 1 98 ? -2.623 -0.9 8.227 1 98.25 98 ALA B N 1
ATOM 1717 C CA . ALA B 1 98 ? -2.643 -2.287 7.766 1 98.25 98 ALA B CA 1
ATOM 1718 C C . ALA B 1 98 ? -1.5 -3.086 8.391 1 98.25 98 ALA B C 1
ATOM 1720 O O . ALA B 1 98 ? -0.493 -2.516 8.812 1 98.25 98 ALA B O 1
ATOM 1721 N N . GLU B 1 99 ? -1.691 -4.383 8.445 1 97.88 99 GLU B N 1
ATOM 1722 C CA . GLU B 1 99 ? -0.684 -5.277 9.016 1 97.88 99 GLU B CA 1
ATOM 1723 C C . GLU B 1 99 ? 0.101 -5.992 7.918 1 97.88 99 GLU B C 1
ATOM 1725 O O . GLU B 1 99 ? -0.488 -6.562 7 1 97.88 99 GLU B O 1
ATOM 1730 N N . VAL B 1 100 ? 1.427 -5.965 8.07 1 97.94 100 VAL B N 1
ATOM 1731 C CA . VAL B 1 100 ? 2.273 -6.738 7.164 1 97.94 100 VAL B CA 1
ATOM 1732 C C . VAL B 1 100 ? 2.26 -8.211 7.578 1 97.94 100 VAL B C 1
ATOM 1734 O O . VAL B 1 100 ? 2.523 -8.539 8.734 1 97.94 100 VAL B O 1
ATOM 1737 N N . PHE B 1 101 ? 1.965 -9.102 6.547 1 98.38 101 PHE B N 1
ATOM 1738 C CA . PHE B 1 101 ? 1.961 -10.508 6.938 1 98.38 101 PHE B CA 1
ATOM 1739 C C . PHE B 1 101 ? 2.934 -11.312 6.078 1 98.38 101 PHE B C 1
ATOM 1741 O O . PHE B 1 101 ? 3.15 -12.5 6.324 1 98.38 101 PHE B O 1
ATOM 1748 N N . TYR B 1 102 ? 3.557 -10.688 5.152 1 98.12 102 TYR B N 1
ATOM 1749 C CA . TYR B 1 102 ? 4.609 -11.297 4.352 1 98.12 102 TYR B CA 1
ATOM 1750 C C . TYR B 1 102 ? 5.453 -10.234 3.654 1 98.12 102 TYR B C 1
ATOM 1752 O O . TYR B 1 102 ? 4.926 -9.234 3.172 1 98.12 102 TYR B O 1
ATOM 1760 N N . SER B 1 103 ? 6.711 -10.469 3.629 1 97.44 103 SER B N 1
ATOM 1761 C CA . SER B 1 103 ? 7.617 -9.594 2.891 1 97.44 103 SER B CA 1
ATOM 1762 C C . SER B 1 103 ? 8.758 -10.383 2.252 1 97.44 103 SER B C 1
ATOM 1764 O O . SER B 1 103 ? 9.234 -11.367 2.824 1 97.44 103 SER B O 1
ATOM 1766 N N . TRP B 1 104 ? 9.133 -9.969 1.145 1 96.94 104 TRP B N 1
ATOM 1767 C CA . TRP B 1 104 ? 10.227 -10.578 0.399 1 96.94 104 TRP B CA 1
ATOM 1768 C C . TRP B 1 104 ? 11.055 -9.523 -0.323 1 96.94 104 TRP B C 1
ATOM 1770 O O . TRP B 1 104 ? 10.508 -8.57 -0.891 1 96.94 104 TRP B O 1
ATOM 1780 N N . THR B 1 105 ? 12.344 -9.641 -0.246 1 94.69 105 THR B N 1
ATOM 1781 C CA . THR B 1 105 ? 13.273 -8.789 -0.984 1 94.69 105 THR B CA 1
ATOM 1782 C C . THR B 1 105 ? 14.219 -9.633 -1.837 1 94.69 105 THR B C 1
ATOM 1784 O O . THR B 1 105 ? 14.781 -10.617 -1.357 1 94.69 105 THR B O 1
ATOM 1787 N N . ALA B 1 106 ? 14.266 -9.211 -3.051 1 93.38 106 ALA B N 1
ATOM 1788 C CA . ALA B 1 106 ? 15.188 -9.891 -3.957 1 93.38 106 ALA B CA 1
ATOM 1789 C C . ALA B 1 106 ? 16.625 -9.789 -3.453 1 93.38 106 ALA B C 1
ATOM 1791 O O . ALA B 1 106 ? 17.031 -8.75 -2.939 1 93.38 106 ALA B O 1
ATOM 1792 N N . PRO B 1 107 ? 17.328 -10.906 -3.58 1 88.38 107 PRO B N 1
ATOM 1793 C CA . PRO B 1 107 ? 18.75 -10.828 -3.221 1 88.38 107 PRO B CA 1
ATOM 1794 C C . PRO B 1 107 ? 19.531 -9.844 -4.098 1 88.38 107 PRO B C 1
ATOM 1796 O O . PRO B 1 107 ? 19.172 -9.633 -5.258 1 88.38 107 PRO B O 1
ATOM 1799 N N . ASP B 1 108 ? 20.391 -9.055 -3.418 1 77.5 108 ASP B N 1
ATOM 1800 C CA . ASP B 1 108 ? 21.219 -8.109 -4.156 1 77.5 108 ASP B CA 1
ATOM 1801 C C . ASP B 1 108 ? 22.031 -8.828 -5.238 1 77.5 108 ASP B C 1
ATOM 1803 O O . ASP B 1 108 ? 22.484 -9.953 -5.039 1 77.5 108 ASP B O 1
ATOM 1807 N N . SER B 1 109 ? 21.891 -8.555 -6.516 1 59.59 109 SER B N 1
ATOM 1808 C CA . SER B 1 109 ? 22.766 -9.141 -7.52 1 59.59 109 SER B CA 1
ATOM 1809 C C . SER B 1 109 ? 24.234 -8.844 -7.207 1 59.59 109 SER B C 1
ATOM 1811 O O . SER B 1 109 ? 24.547 -7.812 -6.609 1 59.59 109 SER B O 1
#

Solvent-accessible surface area (backbone atoms only — not comparable to full-atom values): 11874 Å² total; per-residue (Å²): 115,76,27,78,45,40,36,46,32,23,26,59,66,85,46,49,64,59,42,39,51,41,50,57,58,49,63,71,47,69,55,47,59,72,48,45,47,41,31,41,39,34,33,40,46,76,55,33,31,36,42,38,40,29,18,66,51,89,38,62,68,50,53,62,59,40,57,75,38,67,72,44,41,52,42,49,55,61,38,47,77,57,46,42,72,68,54,91,82,57,84,52,78,75,68,28,51,40,42,78,74,40,72,48,66,56,76,82,128,115,74,26,78,45,40,36,46,31,22,26,58,66,87,45,49,63,60,41,38,52,40,49,55,56,48,64,71,46,68,55,47,60,72,48,44,49,42,31,42,39,34,33,39,45,76,54,34,29,35,42,38,41,29,20,68,50,90,39,62,68,50,51,62,59,37,57,74,38,68,73,44,40,50,42,49,56,61,37,47,77,56,46,43,73,67,54,88,83,56,83,53,79,76,68,27,52,41,43,77,74,39,74,49,67,55,76,83,128

InterPro domains:
  IPR006765 Polyketide synthesis cyclase [PF04673] (4-105)
  IPR011008 Dimeric alpha-beta barrel [SSF54909] (3-106)
  IPR038474 Polyketide synthesis cyclase superfamily [G3DSA:3.30.70.1090] (1-109)

pLDDT: mean 93.68, std 6.32, range [59.38, 98.81]

Organism: Streptomyces glaucescens (NCBI:txid1907)

Secondary structure (DSSP, 8-state):
--EEEEEEEEE-GGGHHHHHHHHHHHTTSSHHHHHTEEEEEEEEETTEEEEEEEESS--HHHHHHGGGSHHHHHHHHHHHTTEEESSTT--SGGGGBPEEEEEEEPPP-/--EEEEEEEEE-GGGHHHHHHHHHHHTTSSHHHHHTEEEEEEEEETTEEEEEEEESS--HHHHHHGGGSHHHHHHHHHHHTTEEESSTT--SGGGGBPEEEEEEEPPP-

Radius of gyration: 17.34 Å; Cα contacts (8 Å, |Δi|>4): 388; chains: 2; bounding box: 41×44×39 Å

Nearest PDB structures (foldseek):
  1tuw-assembly1_A-2  TM=9.900E-01  e=2.671E-19  Streptomyces glaucescens
  8is2-assembly1_B  TM=8.986E-01  e=2.312E-08  uncultured actinomycete
  8is2-assembly1_A  TM=8.537E-01  e=3.165E-08  uncultured actinomycete
  2gff-assembly1_A  TM=6.633E-01  e=4.247E-03  Yersinia pestis
  2omo-assembly4_E  TM=6.582E-01  e=8.475E-03  Nitrosomonas europaea

Foldseek 3Di:
DKDKWKFKWFFDPVCVVQLVVLVVVLVPDCVCVVLFFDDWDWDDDHGMIMIMTIGPDDSVVSVQVCCVPPSNVSSCVRNVVGTHGPDPPDDDRVVRIDDDDDDDDDDDD/DKDKWKFKWFFDPVCVVQLVVLVVVLVPDCVCVVLFFDDWDWDDDHGMIMIITIGRDDSVVSVQVCCPPPSNVSSCVRNVVGTHGPDPPDDDRVVRIDDDDDDDDDDDD